Protein AF-A0A417XSU1-F1 (afdb_monomer_lite)

Organism: NCBI:txid2049295

Structure (mmCIF, N/CA/C/O backbone):
data_AF-A0A417XSU1-F1
#
_entry.id   AF-A0A417XSU1-F1
#
loop_
_atom_site.group_PDB
_atom_site.id
_atom_site.type_symbol
_atom_site.label_atom_id
_atom_site.label_alt_id
_atom_site.label_comp_id
_atom_site.label_asym_id
_atom_site.label_entity_id
_atom_site.label_seq_id
_atom_site.pdbx_PDB_ins_code
_atom_site.Cartn_x
_atom_site.Cartn_y
_atom_site.Cartn_z
_atom_site.occupancy
_atom_site.B_iso_or_equiv
_atom_site.auth_seq_id
_atom_site.auth_comp_id
_atom_site.auth_asym_id
_atom_site.auth_atom_id
_atom_site.pdbx_PDB_model_num
ATOM 1 N N . MET A 1 1 ? 29.622 3.291 -17.159 1.00 41.75 1 MET A N 1
ATOM 2 C CA . MET A 1 1 ? 30.950 3.307 -16.483 1.00 41.75 1 MET A CA 1
ATOM 3 C C . MET A 1 1 ? 31.468 1.914 -16.750 1.00 41.75 1 MET A C 1
ATOM 5 O O . MET A 1 1 ? 30.734 1.016 -16.380 1.00 41.75 1 MET A O 1
ATOM 9 N N . ARG A 1 2 ? 32.609 1.721 -17.438 1.00 48.28 2 ARG A N 1
ATOM 10 C CA . ARG A 1 2 ? 33.044 0.382 -17.896 1.00 48.28 2 ARG A CA 1
ATOM 11 C C . ARG A 1 2 ? 32.833 -0.653 -16.792 1.00 48.28 2 ARG A C 1
ATOM 13 O O . ARG A 1 2 ? 33.466 -0.512 -15.743 1.00 48.28 2 ARG A O 1
ATOM 20 N N . SER A 1 3 ? 31.975 -1.645 -17.038 1.00 55.84 3 SER A N 1
ATOM 21 C CA . SER A 1 3 ? 31.856 -2.795 -16.144 1.00 55.84 3 SER A CA 1
ATOM 22 C C . SER A 1 3 ? 33.264 -3.381 -15.985 1.00 55.84 3 SER A C 1
ATOM 24 O O . SER A 1 3 ? 33.892 -3.714 -17.000 1.00 55.84 3 SER A O 1
ATOM 26 N N . PRO A 1 4 ? 33.829 -3.412 -14.764 1.00 64.56 4 PRO A N 1
ATOM 27 C CA . PRO A 1 4 ? 35.227 -3.782 -14.548 1.00 64.56 4 PRO A CA 1
ATOM 28 C C . PRO A 1 4 ? 35.529 -5.227 -14.968 1.00 64.56 4 PRO A C 1
ATOM 30 O O . PRO A 1 4 ? 36.695 -5.559 -15.170 1.00 64.56 4 PRO A O 1
ATOM 33 N N . ASP A 1 5 ? 34.487 -6.040 -15.164 1.00 71.69 5 ASP A N 1
ATOM 34 C CA . ASP A 1 5 ? 34.578 -7.466 -15.458 1.00 71.69 5 ASP A CA 1
ATOM 35 C C . ASP A 1 5 ? 34.268 -7.814 -16.933 1.00 71.69 5 ASP A C 1
ATOM 37 O O . ASP A 1 5 ? 34.303 -8.987 -17.312 1.00 71.69 5 ASP A O 1
ATOM 41 N N . TYR A 1 6 ? 33.999 -6.827 -17.804 1.00 81.06 6 TYR A N 1
ATOM 42 C CA . TYR A 1 6 ? 33.757 -7.100 -19.228 1.00 81.06 6 TYR A CA 1
ATOM 43 C C . TYR A 1 6 ? 35.050 -7.447 -19.979 1.00 81.06 6 TYR A C 1
ATOM 45 O O . TYR A 1 6 ? 35.956 -6.621 -20.110 1.00 81.06 6 TYR A O 1
ATOM 53 N N . THR A 1 7 ? 35.103 -8.653 -20.550 1.00 86.50 7 THR A N 1
ATOM 54 C CA . THR A 1 7 ? 36.189 -9.095 -21.439 1.00 86.50 7 THR A CA 1
ATOM 55 C C . THR A 1 7 ? 35.717 -9.060 -22.888 1.00 86.50 7 THR A C 1
ATOM 57 O O . THR A 1 7 ? 34.723 -9.704 -23.215 1.00 86.50 7 THR A O 1
ATOM 60 N N . ARG A 1 8 ? 36.458 -8.363 -23.759 1.00 84.19 8 ARG A N 1
ATOM 61 C CA . ARG A 1 8 ? 36.139 -8.247 -25.193 1.00 84.19 8 ARG A CA 1
ATOM 62 C C . ARG A 1 8 ? 36.101 -9.612 -25.876 1.00 84.19 8 ARG A C 1
ATOM 64 O O . ARG A 1 8 ? 36.977 -10.444 -25.638 1.00 84.19 8 ARG A O 1
ATOM 71 N N . LEU A 1 9 ? 35.164 -9.813 -26.795 1.00 86.50 9 LEU A N 1
ATOM 72 C CA . LEU A 1 9 ? 34.981 -11.060 -27.540 1.00 86.50 9 LEU A CA 1
ATOM 73 C C . LEU A 1 9 ? 36.256 -11.487 -28.280 1.00 86.50 9 LEU A C 1
ATOM 75 O O . LEU A 1 9 ? 36.645 -12.653 -28.227 1.00 86.50 9 LEU A O 1
ATOM 79 N N . ALA A 1 10 ? 36.965 -10.541 -28.905 1.00 86.19 10 ALA A N 1
ATOM 80 C CA . ALA A 1 10 ? 38.213 -10.824 -29.618 1.00 86.19 10 ALA A CA 1
ATOM 81 C C . ALA A 1 10 ? 39.326 -11.369 -28.700 1.00 86.19 10 ALA A C 1
ATOM 83 O O . ALA A 1 10 ? 40.173 -12.145 -29.142 1.00 86.19 10 ALA A O 1
ATOM 84 N N . GLN A 1 11 ? 39.308 -11.012 -27.411 1.00 85.38 11 GLN A N 1
ATOM 85 C CA . GLN A 1 11 ? 40.269 -11.498 -26.413 1.00 85.38 11 GLN A CA 1
ATOM 86 C C . GLN A 1 11 ? 39.958 -12.922 -25.938 1.00 85.38 11 GLN A C 1
ATOM 88 O O . GLN A 1 11 ? 40.829 -13.576 -25.369 1.00 85.38 11 GLN A O 1
ATOM 93 N N . GLN A 1 12 ? 38.742 -13.415 -26.189 1.00 86.38 12 GLN A N 1
ATOM 94 C CA . GLN A 1 12 ? 38.333 -14.788 -25.881 1.00 86.38 12 GLN A CA 1
ATOM 95 C C . GLN A 1 12 ? 38.642 -15.769 -27.022 1.00 86.38 12 GLN A C 1
ATOM 97 O O . GLN A 1 12 ? 38.471 -16.980 -26.864 1.00 86.38 12 GLN A O 1
ATOM 102 N N . LEU A 1 13 ? 39.097 -15.272 -28.177 1.00 86.88 13 LEU A N 1
ATOM 103 C CA . LEU A 1 13 ? 39.465 -16.119 -29.305 1.00 86.88 13 LEU A CA 1
ATOM 104 C C . LEU A 1 13 ? 40.721 -16.951 -28.994 1.00 86.88 13 LEU A C 1
ATOM 106 O O . LEU A 1 13 ? 41.608 -16.487 -28.271 1.00 86.88 13 LEU A O 1
ATOM 110 N N . PRO A 1 14 ? 40.845 -18.162 -29.574 1.00 90.38 14 PRO A N 1
ATOM 111 C CA . PRO A 1 14 ? 42.052 -18.970 -29.444 1.00 90.38 14 PRO A CA 1
ATOM 112 C C . PRO A 1 14 ? 43.313 -18.188 -29.825 1.00 90.38 14 PRO A C 1
ATOM 114 O O . PRO A 1 14 ? 43.304 -17.421 -30.788 1.00 90.38 14 PRO A O 1
ATOM 117 N N . ALA A 1 15 ? 44.420 -18.453 -29.125 1.00 86.50 15 ALA A N 1
ATOM 118 C CA . ALA A 1 15 ? 45.690 -17.742 -29.308 1.00 86.50 15 ALA A CA 1
ATOM 119 C C . ALA A 1 15 ? 46.201 -17.730 -30.763 1.00 86.50 15 ALA A C 1
ATOM 121 O O . ALA A 1 15 ? 46.835 -16.762 -31.168 1.00 86.50 15 ALA A O 1
ATOM 122 N N . LEU A 1 16 ? 45.850 -18.745 -31.565 1.00 89.19 16 LEU A N 1
ATOM 123 C CA . LEU A 1 16 ? 46.168 -18.833 -32.997 1.00 89.19 16 LEU A CA 1
ATOM 124 C C . LEU A 1 16 ? 45.726 -17.589 -33.793 1.00 89.19 16 LEU A C 1
ATOM 126 O O . LEU A 1 16 ? 46.403 -17.184 -34.731 1.00 89.19 16 LEU A O 1
ATOM 130 N N . TYR A 1 17 ? 44.612 -16.953 -33.417 1.00 83.31 17 TYR A N 1
ATOM 131 C CA . TYR A 1 17 ? 44.123 -15.742 -34.087 1.00 83.31 17 TYR A CA 1
ATOM 132 C C . TYR A 1 17 ? 44.966 -14.502 -33.777 1.00 83.31 17 TYR A C 1
ATOM 134 O O . TYR A 1 17 ? 44.886 -13.528 -34.516 1.00 83.31 17 TYR A O 1
ATOM 142 N N . GLN A 1 18 ? 45.760 -14.533 -32.705 1.00 85.25 18 GLN A N 1
ATOM 143 C CA . GLN A 1 18 ? 46.584 -13.416 -32.237 1.00 85.25 18 GLN A CA 1
ATOM 144 C C . GLN A 1 18 ? 48.025 -13.482 -32.774 1.00 85.25 18 GLN A C 1
ATOM 146 O O . GLN A 1 18 ? 48.801 -12.557 -32.548 1.00 85.25 18 GLN A O 1
ATOM 151 N N . GLU A 1 19 ? 48.392 -14.557 -33.485 1.00 88.19 19 GLU A N 1
ATOM 152 C CA . GLU A 1 19 ? 49.744 -14.756 -34.030 1.00 88.19 19 GLU A CA 1
ATOM 153 C C . GLU A 1 19 ? 50.088 -13.762 -35.156 1.00 88.19 19 GLU A C 1
ATOM 155 O O . GLU A 1 19 ? 51.249 -13.377 -35.298 1.00 88.19 19 GLU A O 1
ATOM 160 N N . ASP A 1 20 ? 49.088 -13.296 -35.917 1.00 90.19 20 ASP A N 1
ATOM 161 C CA . ASP A 1 20 ? 49.223 -12.218 -36.906 1.00 90.19 20 ASP A CA 1
ATOM 162 C C . ASP A 1 20 ? 48.420 -10.985 -36.477 1.00 90.19 20 ASP A C 1
ATOM 164 O O . ASP A 1 20 ? 47.191 -10.947 -36.572 1.00 90.19 20 ASP A O 1
ATOM 168 N N . ALA A 1 21 ? 49.135 -9.935 -36.070 1.00 86.75 21 ALA A N 1
ATOM 169 C CA . ALA A 1 21 ? 48.549 -8.680 -35.613 1.00 86.75 21 ALA A CA 1
ATOM 170 C C . ALA A 1 21 ? 47.666 -7.983 -36.667 1.00 86.75 21 ALA A C 1
ATOM 172 O O . ALA A 1 21 ? 46.700 -7.312 -36.304 1.00 86.75 21 ALA A O 1
ATOM 173 N N . THR A 1 22 ? 47.968 -8.132 -37.962 1.00 88.50 22 THR A N 1
ATOM 174 C CA . THR A 1 22 ? 47.220 -7.447 -39.032 1.00 88.50 22 THR A CA 1
ATOM 175 C C . THR A 1 22 ? 45.887 -8.139 -39.286 1.00 88.50 22 THR A C 1
ATOM 177 O O . THR A 1 22 ? 44.848 -7.481 -39.351 1.00 88.50 22 THR A O 1
ATOM 180 N N . SER A 1 23 ?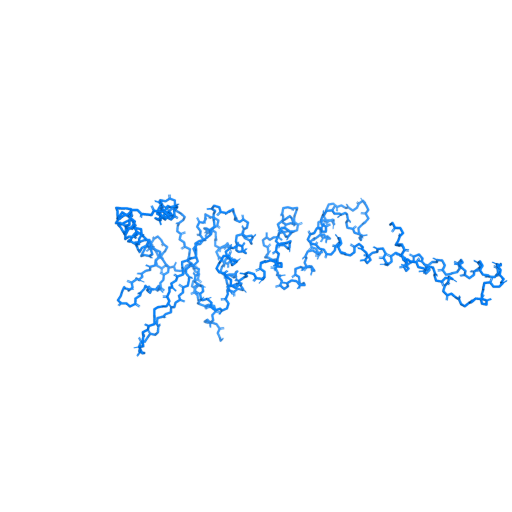 45.908 -9.470 -39.383 1.00 85.69 23 SER A N 1
ATOM 181 C CA . SER A 1 23 ? 44.696 -10.285 -39.496 1.00 85.69 23 SER A CA 1
ATOM 182 C C . SER A 1 23 ? 43.839 -10.180 -38.230 1.00 85.69 23 SER A C 1
ATOM 184 O O . SER A 1 23 ? 42.620 -10.026 -38.316 1.00 85.69 23 SER A O 1
ATOM 186 N N . PHE A 1 24 ? 44.461 -10.181 -37.047 1.00 89.31 24 PHE A N 1
ATOM 187 C CA . PHE A 1 24 ? 43.750 -10.039 -35.777 1.00 89.31 24 PHE A CA 1
ATOM 188 C C . PHE A 1 24 ? 43.010 -8.703 -35.662 1.00 89.31 24 PHE A C 1
ATOM 190 O O . PHE A 1 24 ? 41.857 -8.684 -35.242 1.00 89.31 24 PHE A O 1
ATOM 197 N N . ALA A 1 25 ? 43.617 -7.594 -36.098 1.00 87.19 25 ALA A N 1
ATOM 198 C CA . ALA A 1 25 ? 42.972 -6.280 -36.070 1.00 87.19 25 ALA A CA 1
ATOM 199 C C . ALA A 1 25 ? 41.687 -6.224 -36.917 1.00 87.19 25 ALA A C 1
ATOM 201 O O . ALA A 1 25 ? 40.740 -5.525 -36.561 1.00 87.19 25 ALA A O 1
ATOM 202 N N . GLN A 1 26 ? 41.625 -6.978 -38.020 1.00 88.31 26 GLN A N 1
ATOM 203 C CA . GLN A 1 26 ? 40.416 -7.075 -38.845 1.00 88.31 26 GLN A CA 1
ATOM 204 C C . GLN A 1 26 ? 39.314 -7.877 -38.144 1.00 88.31 26 GLN A C 1
ATOM 206 O O . GLN A 1 26 ? 38.144 -7.505 -38.219 1.00 88.31 26 GLN A O 1
ATOM 211 N N . VAL A 1 27 ? 39.687 -8.945 -37.436 1.00 86.00 27 VAL A N 1
ATOM 212 C CA . VAL A 1 27 ? 38.755 -9.753 -36.637 1.00 86.00 27 VAL A CA 1
ATOM 213 C C . VAL A 1 27 ? 38.242 -8.967 -35.424 1.00 86.00 27 VAL A C 1
ATOM 215 O O . VAL A 1 27 ? 37.039 -8.970 -35.181 1.00 86.00 27 VAL A O 1
ATOM 218 N N . ASP A 1 28 ? 39.108 -8.237 -34.713 1.00 87.31 28 ASP A N 1
ATOM 219 C CA . ASP A 1 28 ? 38.720 -7.344 -33.606 1.00 87.31 28 ASP A CA 1
ATOM 220 C C . ASP A 1 28 ? 37.754 -6.251 -34.087 1.00 87.31 28 ASP A C 1
ATOM 222 O O . ASP A 1 28 ? 36.708 -6.029 -33.482 1.00 87.31 28 ASP A O 1
ATOM 226 N N . ALA A 1 29 ? 38.035 -5.627 -35.236 1.00 87.06 29 ALA A N 1
ATOM 227 C CA . ALA A 1 29 ? 37.143 -4.630 -35.824 1.00 87.06 29 ALA A CA 1
ATOM 228 C C . ALA A 1 29 ? 35.784 -5.219 -36.245 1.00 87.06 29 ALA A C 1
ATOM 230 O O . ALA A 1 29 ? 34.752 -4.586 -36.028 1.00 87.06 29 ALA A O 1
ATOM 231 N N . PHE A 1 30 ? 35.764 -6.427 -36.819 1.00 88.56 30 PHE A N 1
ATOM 232 C CA . PHE A 1 30 ? 34.525 -7.117 -37.192 1.00 88.56 30 PHE A CA 1
ATOM 233 C C . PHE A 1 30 ? 33.664 -7.464 -35.969 1.00 88.56 30 PHE A C 1
ATOM 235 O O . PHE A 1 30 ? 32.446 -7.297 -36.004 1.00 88.56 30 PHE A O 1
ATOM 242 N N . LEU A 1 31 ? 34.295 -7.909 -34.878 1.00 89.62 31 LEU A N 1
ATOM 243 C CA . LEU A 1 31 ? 33.613 -8.218 -33.620 1.00 89.62 31 LEU A CA 1
ATOM 244 C C . LEU A 1 31 ? 33.252 -6.969 -32.807 1.00 89.62 31 LEU A C 1
ATOM 246 O O . LEU A 1 31 ? 32.425 -7.067 -31.906 1.00 89.62 31 LEU A O 1
ATOM 250 N N . GLY A 1 32 ? 33.809 -5.802 -33.142 1.00 87.00 32 GLY A N 1
ATOM 251 C CA . GLY A 1 32 ? 33.633 -4.557 -32.393 1.00 87.00 32 GLY A CA 1
ATOM 252 C C . GLY A 1 32 ? 32.174 -4.161 -32.157 1.00 87.00 32 GLY A C 1
ATOM 253 O O . GLY A 1 32 ? 31.831 -3.768 -31.049 1.00 87.00 32 GLY A O 1
ATOM 254 N N . LEU A 1 33 ? 31.295 -4.330 -33.153 1.00 84.06 33 LEU A N 1
ATOM 255 C CA . LEU A 1 33 ? 29.866 -4.017 -33.005 1.00 84.06 33 LEU A CA 1
ATOM 256 C C . LEU A 1 33 ? 29.157 -4.976 -32.032 1.00 84.06 33 LEU A C 1
ATOM 258 O O . LEU A 1 33 ? 28.315 -4.554 -31.244 1.00 84.06 33 LEU A O 1
ATOM 262 N N . ALA A 1 34 ? 29.487 -6.269 -32.091 1.00 83.12 34 ALA A N 1
ATOM 263 C CA . ALA A 1 34 ? 28.947 -7.254 -31.156 1.00 83.12 34 ALA A CA 1
ATOM 264 C C . ALA A 1 34 ? 29.442 -6.968 -29.732 1.00 83.12 34 ALA A C 1
ATOM 266 O O . ALA A 1 34 ? 28.657 -6.996 -28.793 1.00 83.12 34 ALA A O 1
ATOM 267 N N . ASP A 1 35 ? 30.712 -6.580 -29.605 1.00 87.56 35 ASP A N 1
ATOM 268 C CA . ASP A 1 35 ? 31.326 -6.149 -28.352 1.00 87.56 35 ASP A CA 1
ATOM 269 C C . ASP A 1 35 ? 30.611 -4.935 -27.737 1.00 87.56 35 ASP A C 1
ATOM 271 O O . ASP A 1 35 ? 30.354 -4.900 -26.537 1.00 87.56 35 ASP A O 1
ATOM 275 N N . GLU A 1 36 ? 30.278 -3.929 -28.550 1.00 85.62 36 GLU A N 1
ATOM 276 C CA . GLU A 1 36 ? 29.540 -2.744 -28.098 1.00 85.62 36 GLU A CA 1
ATOM 277 C C . GLU A 1 36 ? 28.120 -3.093 -27.639 1.00 85.62 36 GLU A C 1
ATOM 279 O O . GLU A 1 36 ? 27.654 -2.568 -26.625 1.00 85.62 36 GLU A O 1
ATOM 284 N N . LEU A 1 37 ? 27.442 -4.000 -28.348 1.00 83.75 37 LEU A N 1
ATOM 285 C CA . LEU A 1 37 ? 26.107 -4.471 -27.980 1.00 83.75 37 LEU A CA 1
ATOM 286 C C . LEU A 1 37 ? 26.128 -5.278 -26.678 1.00 83.75 37 LEU A C 1
ATOM 288 O O . LEU A 1 37 ? 25.356 -4.975 -25.769 1.00 83.75 37 LEU A O 1
ATOM 292 N N . ASP A 1 38 ? 27.016 -6.265 -26.562 1.00 83.12 38 ASP A N 1
ATOM 293 C CA . ASP A 1 38 ? 27.142 -7.114 -25.372 1.00 83.12 38 ASP A CA 1
ATOM 294 C C . ASP A 1 38 ? 27.533 -6.291 -24.139 1.00 83.12 38 ASP A C 1
ATOM 296 O O . ASP A 1 38 ? 26.986 -6.482 -23.048 1.00 83.12 38 ASP A O 1
ATOM 300 N N . HIS A 1 39 ? 28.409 -5.301 -24.319 1.00 81.38 39 HIS A N 1
ATOM 301 C CA . HIS A 1 39 ? 28.749 -4.355 -23.263 1.00 81.38 39 HIS A CA 1
ATOM 302 C C . HIS A 1 39 ? 27.545 -3.512 -22.834 1.00 81.38 39 HIS A C 1
ATOM 304 O O . HIS A 1 39 ? 27.286 -3.371 -21.638 1.00 81.38 39 HIS A O 1
ATOM 310 N N . ALA A 1 40 ? 26.786 -2.974 -23.793 1.00 79.75 40 ALA A N 1
ATOM 311 C CA . ALA A 1 40 ? 25.590 -2.196 -23.496 1.00 79.75 40 ALA A CA 1
ATOM 312 C C . ALA A 1 40 ? 24.545 -3.035 -22.743 1.00 79.75 40 ALA A C 1
ATOM 314 O O . ALA A 1 40 ? 23.928 -2.535 -21.804 1.00 79.75 40 ALA A O 1
ATOM 315 N N . TYR A 1 41 ? 24.373 -4.316 -23.087 1.00 76.25 41 TYR A N 1
ATOM 316 C CA . TYR A 1 41 ? 23.496 -5.221 -22.338 1.00 76.25 41 TYR A CA 1
ATOM 317 C C . TYR A 1 41 ? 23.934 -5.385 -20.880 1.00 76.25 41 TYR A C 1
ATOM 319 O O . TYR A 1 41 ? 23.090 -5.344 -19.985 1.00 76.25 41 TYR A O 1
ATOM 327 N N . LEU A 1 42 ? 25.233 -5.538 -20.622 1.00 77.88 42 LEU A N 1
ATOM 328 C CA . LEU A 1 42 ? 25.754 -5.698 -19.264 1.00 77.88 42 LEU A CA 1
ATOM 329 C C . LEU A 1 42 ? 25.628 -4.420 -18.432 1.00 77.88 42 LEU A C 1
ATOM 331 O O . LEU A 1 42 ? 25.161 -4.497 -17.298 1.00 77.88 42 LEU A O 1
ATOM 335 N N . GLU A 1 43 ? 25.932 -3.248 -18.999 1.00 76.44 43 GLU A N 1
ATOM 336 C CA . GLU A 1 43 ? 25.694 -1.970 -18.311 1.00 76.44 43 GLU A CA 1
ATOM 337 C C . GLU A 1 43 ? 24.202 -1.803 -17.960 1.00 76.44 43 GLU A C 1
ATOM 339 O O . GLU A 1 43 ? 23.858 -1.383 -16.855 1.00 76.44 43 GLU A O 1
ATOM 344 N N . ARG A 1 44 ? 23.290 -2.211 -18.855 1.00 72.50 44 ARG A N 1
ATOM 345 C CA . ARG A 1 44 ? 21.844 -2.185 -18.577 1.00 72.50 44 ARG A CA 1
ATOM 346 C C . ARG A 1 44 ? 21.421 -3.167 -17.487 1.00 72.50 44 ARG A C 1
ATOM 348 O O . ARG A 1 44 ? 20.520 -2.844 -16.718 1.00 72.50 44 ARG A O 1
ATOM 355 N N . LEU A 1 45 ? 22.044 -4.342 -17.405 1.00 71.94 45 LEU A N 1
ATOM 356 C CA . LEU A 1 45 ? 21.781 -5.311 -16.337 1.00 71.94 45 LEU A CA 1
ATOM 357 C C . LEU A 1 45 ? 22.280 -4.814 -14.976 1.00 71.94 45 LEU A C 1
ATOM 359 O O . LEU A 1 45 ? 21.593 -5.002 -13.973 1.00 71.94 45 LEU A O 1
ATOM 363 N N . GLU A 1 46 ? 23.430 -4.143 -14.932 1.00 73.06 46 GLU A N 1
ATOM 364 C CA . GLU A 1 46 ? 23.934 -3.499 -13.714 1.00 73.06 46 GLU A CA 1
ATOM 365 C C . GLU A 1 46 ? 23.000 -2.369 -13.251 1.00 73.06 46 GLU A C 1
ATOM 367 O O . GLU A 1 46 ? 22.685 -2.253 -12.062 1.00 73.06 46 GLU A O 1
ATOM 372 N N . ASP A 1 47 ? 22.473 -1.592 -14.198 1.00 71.81 47 ASP A N 1
ATOM 373 C CA . ASP A 1 47 ? 21.496 -0.535 -13.936 1.00 71.81 47 ASP A CA 1
ATOM 374 C C . ASP A 1 47 ? 20.075 -1.061 -13.663 1.00 71.81 47 ASP A C 1
ATOM 376 O O . ASP A 1 47 ? 19.206 -0.302 -13.216 1.00 71.81 47 ASP A O 1
ATOM 380 N N . LEU A 1 48 ? 19.808 -2.355 -13.873 1.00 68.94 48 LEU A N 1
ATOM 381 C CA . LEU A 1 48 ? 18.485 -2.950 -13.672 1.00 68.94 48 LEU A CA 1
ATOM 382 C C . LEU A 1 48 ? 18.025 -2.803 -12.218 1.00 68.94 48 LEU A C 1
ATOM 384 O O . LEU A 1 48 ? 16.874 -2.466 -11.964 1.00 68.94 48 LEU A O 1
ATOM 388 N N . ALA A 1 49 ? 18.929 -2.963 -11.248 1.00 65.56 49 ALA A N 1
ATOM 389 C CA . ALA A 1 49 ? 18.607 -2.776 -9.829 1.00 65.56 49 ALA A CA 1
ATOM 390 C C . ALA A 1 49 ? 18.181 -1.332 -9.492 1.00 65.56 49 ALA A C 1
ATOM 392 O O . ALA A 1 49 ? 17.514 -1.092 -8.485 1.00 65.56 49 ALA A O 1
ATOM 393 N N . LEU A 1 50 ? 18.577 -0.371 -10.329 1.00 68.50 50 LEU A N 1
ATOM 394 C CA . LEU A 1 50 ? 18.325 1.058 -10.153 1.00 68.50 50 LEU A CA 1
ATOM 395 C C . LEU A 1 50 ? 17.103 1.536 -10.949 1.00 68.50 50 LEU A C 1
ATOM 397 O O . LEU A 1 50 ? 16.506 2.548 -10.589 1.00 68.50 50 LEU A O 1
ATOM 401 N N . THR A 1 51 ? 16.731 0.813 -12.005 1.00 70.81 51 THR A N 1
ATOM 402 C CA . THR A 1 51 ? 15.623 1.142 -12.917 1.00 70.81 51 THR A CA 1
ATOM 403 C C . THR A 1 51 ? 14.376 0.286 -12.674 1.00 70.81 51 THR A C 1
ATOM 405 O O . THR A 1 51 ? 13.264 0.776 -12.838 1.00 70.81 51 THR A O 1
ATOM 408 N N . ALA A 1 52 ? 14.530 -0.947 -12.185 1.00 71.56 52 ALA A N 1
ATOM 409 C CA . ALA A 1 52 ? 13.449 -1.879 -11.858 1.00 71.56 52 ALA A CA 1
ATOM 410 C C . ALA A 1 52 ? 13.242 -1.997 -10.335 1.00 71.56 52 ALA A C 1
ATOM 412 O O . ALA A 1 52 ? 13.310 -3.076 -9.742 1.00 71.56 52 ALA A O 1
ATOM 413 N N . GLY A 1 53 ? 13.009 -0.860 -9.677 1.00 78.62 53 GLY A N 1
ATOM 414 C CA . GLY A 1 53 ? 12.775 -0.799 -8.235 1.00 78.62 53 GLY A CA 1
ATOM 415 C C . GLY A 1 53 ? 11.968 0.429 -7.807 1.00 78.62 53 GLY A C 1
ATOM 416 O O . GLY A 1 53 ? 11.669 1.298 -8.625 1.00 78.62 53 GLY A O 1
ATOM 417 N N . PRO A 1 54 ? 11.626 0.557 -6.510 1.00 80.25 54 PRO A N 1
ATOM 418 C CA . PRO A 1 54 ? 10.868 1.703 -5.999 1.00 80.25 54 PRO A CA 1
ATOM 419 C C . PRO A 1 54 ? 11.536 3.053 -6.301 1.00 80.25 54 PRO A C 1
ATOM 421 O O . PRO A 1 54 ? 10.859 4.065 -6.465 1.00 80.25 54 PRO A O 1
ATOM 424 N N . ASP A 1 55 ? 12.861 3.069 -6.419 1.00 82.56 55 ASP A N 1
ATOM 425 C CA . ASP A 1 55 ? 13.653 4.267 -6.683 1.00 82.56 55 ASP A CA 1
ATOM 426 C C . ASP A 1 55 ? 13.852 4.588 -8.174 1.00 82.56 55 ASP A C 1
ATOM 428 O O . ASP A 1 55 ? 14.583 5.526 -8.480 1.00 82.56 55 ASP A O 1
ATOM 432 N N . ALA A 1 56 ? 13.153 3.901 -9.087 1.00 79.12 56 ALA A N 1
ATOM 433 C CA . ALA A 1 56 ? 13.214 4.157 -10.532 1.00 79.12 56 ALA A CA 1
ATOM 434 C C . ALA A 1 56 ? 13.037 5.647 -10.891 1.00 79.12 56 ALA A C 1
ATOM 436 O O . ALA A 1 56 ? 13.806 6.199 -11.671 1.00 79.12 56 ALA A O 1
ATOM 437 N N . MET A 1 57 ? 12.094 6.337 -10.235 1.00 78.25 57 MET A N 1
ATOM 438 C CA . MET A 1 57 ? 11.813 7.765 -10.453 1.00 78.25 57 MET A CA 1
ATOM 439 C C . MET A 1 57 ? 12.956 8.712 -10.031 1.00 78.25 57 MET A C 1
ATOM 441 O O . MET A 1 57 ? 12.912 9.905 -10.323 1.00 78.25 57 MET A O 1
ATOM 445 N N . LEU A 1 58 ? 13.986 8.228 -9.327 1.00 81.44 58 LEU A N 1
ATOM 446 C CA . LEU A 1 58 ? 15.164 9.038 -8.990 1.00 81.44 58 LEU A CA 1
ATOM 447 C C . LEU A 1 58 ? 16.128 9.202 -10.175 1.00 81.44 58 LEU A C 1
ATOM 449 O O . LEU A 1 58 ? 17.139 9.896 -10.040 1.00 81.44 58 LEU A O 1
ATOM 453 N N . ARG A 1 59 ? 15.854 8.560 -11.317 1.00 81.00 59 ARG A N 1
ATOM 454 C CA . ARG A 1 59 ? 16.705 8.574 -12.509 1.00 81.00 59 ARG A CA 1
ATOM 455 C C . ARG A 1 59 ? 15.879 8.734 -13.772 1.00 81.00 59 ARG A C 1
ATOM 457 O O . ARG A 1 59 ? 14.728 8.330 -13.818 1.00 81.00 59 ARG A O 1
ATOM 464 N N . TRP A 1 60 ? 16.505 9.291 -14.805 1.00 84.69 60 TRP A N 1
ATOM 465 C CA . TRP A 1 60 ? 15.896 9.364 -16.128 1.00 84.69 60 TRP A CA 1
ATOM 466 C C . TRP A 1 60 ? 15.661 7.952 -16.695 1.00 84.69 60 TRP A C 1
ATOM 468 O O . TRP A 1 60 ? 16.584 7.133 -16.603 1.00 84.69 60 TRP A O 1
ATOM 478 N N . PRO A 1 61 ? 14.490 7.660 -17.293 1.00 85.50 61 PRO A N 1
ATOM 479 C CA . PRO A 1 61 ? 14.228 6.357 -17.884 1.00 85.50 61 PRO A CA 1
ATOM 480 C C . PRO A 1 61 ? 15.199 6.014 -19.008 1.00 85.50 61 PRO A C 1
ATOM 482 O O . PRO A 1 61 ? 15.472 6.817 -19.899 1.00 85.50 61 PRO A O 1
ATOM 485 N N . ALA A 1 62 ? 15.719 4.796 -18.953 1.00 79.75 62 ALA A N 1
ATOM 486 C CA . ALA A 1 62 ? 16.754 4.276 -19.835 1.00 79.75 62 ALA A CA 1
ATOM 487 C C . ALA A 1 62 ? 16.355 4.268 -21.319 1.00 79.75 62 ALA A C 1
ATOM 489 O O . ALA A 1 62 ? 17.211 4.411 -22.196 1.00 79.75 62 ALA A O 1
ATOM 490 N N . GLU A 1 63 ? 15.072 4.038 -21.559 1.00 80.94 63 GLU A N 1
ATOM 491 C CA . GLU A 1 63 ? 14.418 3.797 -22.837 1.00 80.94 63 GLU A CA 1
ATOM 492 C C . GLU A 1 63 ? 13.898 5.073 -23.506 1.00 80.94 63 GLU A C 1
ATOM 494 O O . GLU A 1 63 ? 13.533 5.044 -24.681 1.00 80.94 63 GLU A O 1
ATOM 499 N N . LEU A 1 64 ? 13.882 6.198 -22.784 1.00 87.12 64 LEU A N 1
ATOM 500 C CA . LEU A 1 64 ? 13.393 7.468 -23.303 1.00 87.12 64 LEU A CA 1
ATOM 501 C C . LEU A 1 64 ? 14.542 8.378 -23.751 1.00 87.12 64 LEU A C 1
ATOM 503 O O . LEU A 1 64 ? 15.538 8.518 -23.033 1.00 87.12 64 LEU A O 1
ATOM 507 N N . PRO A 1 65 ? 14.402 9.067 -24.898 1.00 89.38 65 PRO A N 1
ATOM 508 C CA . PRO A 1 65 ? 15.369 10.079 -25.299 1.00 89.38 65 PRO A CA 1
ATOM 509 C C . PRO A 1 65 ? 15.342 11.255 -24.309 1.00 89.38 65 PRO A C 1
ATOM 511 O O . PRO A 1 65 ? 14.337 11.496 -23.644 1.00 89.38 65 PRO A O 1
ATOM 514 N N . LEU A 1 66 ? 16.447 11.998 -24.193 1.00 88.50 66 LEU A N 1
ATOM 515 C CA . LEU A 1 66 ? 16.593 13.085 -23.207 1.00 88.50 66 LEU A CA 1
ATOM 516 C C . LEU A 1 66 ? 15.648 14.277 -23.441 1.00 88.50 66 LEU A C 1
ATOM 518 O O . LEU A 1 66 ? 15.489 15.120 -22.562 1.00 88.50 66 LEU A O 1
ATOM 522 N N . ASP A 1 67 ? 15.043 14.364 -24.622 1.00 91.50 67 ASP A N 1
ATOM 523 C CA . ASP A 1 67 ? 14.049 15.365 -25.004 1.00 91.50 67 ASP A CA 1
ATOM 524 C C . ASP A 1 67 ? 12.603 14.855 -24.872 1.00 91.50 67 ASP A C 1
ATOM 526 O O . ASP A 1 67 ? 11.664 15.551 -25.268 1.00 91.50 67 ASP A O 1
ATOM 530 N N . ALA A 1 68 ? 12.401 13.660 -24.301 1.00 92.38 68 ALA A N 1
ATOM 531 C CA . ALA A 1 68 ? 11.071 13.122 -24.063 1.00 92.38 68 ALA A CA 1
ATOM 532 C C . ALA A 1 68 ? 10.233 14.082 -23.204 1.00 92.38 68 ALA A C 1
ATOM 534 O O . ALA A 1 68 ? 10.674 14.613 -22.181 1.00 92.38 68 ALA A O 1
ATOM 535 N N . GLY A 1 69 ? 8.986 14.293 -23.626 1.00 93.75 69 GLY A N 1
ATOM 536 C CA . GLY A 1 69 ? 8.038 15.127 -22.898 1.00 93.75 69 GLY A CA 1
ATOM 537 C C . GLY A 1 69 ? 7.663 14.535 -21.537 1.00 93.75 69 GLY A C 1
ATOM 538 O O . GLY A 1 69 ? 7.745 13.326 -21.316 1.00 93.75 69 GLY A O 1
ATOM 539 N N . LYS A 1 70 ? 7.176 15.398 -20.637 1.00 92.75 70 LYS A N 1
ATOM 540 C CA . LYS A 1 70 ? 6.758 15.033 -19.272 1.00 92.75 70 LYS A CA 1
ATOM 541 C C . LYS A 1 70 ? 5.846 13.803 -19.228 1.00 92.75 70 LYS A C 1
ATOM 543 O O . LYS A 1 70 ? 6.064 12.919 -18.408 1.00 92.75 70 LYS A O 1
ATOM 548 N N . ASP A 1 71 ? 4.850 13.735 -20.106 1.00 93.38 71 ASP A N 1
ATOM 549 C CA . ASP A 1 71 ? 3.861 12.652 -20.090 1.00 93.38 71 ASP A CA 1
ATOM 550 C C . ASP A 1 71 ? 4.481 11.292 -20.436 1.00 93.38 71 ASP A C 1
ATOM 552 O O . ASP A 1 71 ? 4.138 10.289 -19.815 1.00 93.38 71 ASP A O 1
ATOM 556 N N . ALA A 1 72 ? 5.443 11.262 -21.365 1.00 93.56 72 ALA A N 1
ATOM 557 C CA . ALA A 1 72 ? 6.170 10.042 -21.712 1.00 93.56 72 ALA A CA 1
ATOM 558 C C . ALA A 1 72 ? 7.017 9.547 -20.531 1.00 93.56 72 ALA A C 1
ATOM 560 O O . ALA A 1 72 ? 7.014 8.359 -20.218 1.00 93.56 72 ALA A O 1
ATOM 561 N N . VAL A 1 73 ? 7.675 10.474 -19.827 1.00 92.31 73 VAL A N 1
ATOM 562 C CA . VAL A 1 73 ? 8.465 10.167 -18.626 1.00 92.31 73 VAL A CA 1
ATOM 563 C C . VAL A 1 73 ? 7.583 9.609 -17.505 1.00 92.31 73 VAL A C 1
ATOM 565 O O . VAL A 1 73 ? 7.918 8.594 -16.901 1.00 92.31 73 VAL A O 1
ATOM 568 N N . LEU A 1 74 ? 6.427 10.228 -17.241 1.00 93.06 74 LEU A N 1
ATOM 569 C CA . LEU A 1 74 ? 5.493 9.744 -16.219 1.00 93.06 74 LEU A CA 1
ATOM 570 C C . LEU A 1 74 ? 4.897 8.373 -16.570 1.00 93.06 74 LEU A C 1
ATOM 572 O O . LEU A 1 74 ? 4.716 7.549 -15.673 1.00 93.06 74 LEU A O 1
ATOM 576 N N . ALA A 1 75 ? 4.609 8.123 -17.850 1.00 92.81 75 ALA A N 1
ATOM 577 C CA . ALA A 1 75 ? 4.109 6.834 -18.320 1.00 92.81 75 ALA A CA 1
ATOM 578 C C . ALA A 1 75 ? 5.139 5.713 -18.116 1.00 92.81 75 ALA A C 1
ATOM 580 O O . ALA A 1 75 ? 4.790 4.669 -17.570 1.00 92.81 75 ALA A O 1
ATOM 581 N N . SER A 1 76 ? 6.406 5.964 -18.458 1.00 91.44 76 SER A N 1
ATOM 582 C CA . SER A 1 76 ? 7.509 5.024 -18.220 1.00 91.44 76 SER A CA 1
ATOM 583 C C . SER A 1 76 ? 7.652 4.670 -16.731 1.00 91.44 76 SER A C 1
ATOM 585 O O . SER A 1 76 ? 7.684 3.496 -16.362 1.00 91.44 76 SER A O 1
ATOM 587 N N . TYR A 1 77 ? 7.634 5.663 -15.834 1.00 91.50 77 TYR A N 1
ATOM 588 C CA . TYR A 1 77 ? 7.682 5.385 -14.394 1.00 91.50 77 TYR A CA 1
ATOM 589 C C . TYR A 1 77 ? 6.461 4.606 -13.892 1.00 91.50 77 TYR A C 1
ATOM 591 O O . TYR A 1 77 ? 6.589 3.778 -12.988 1.00 91.50 77 TYR A O 1
ATOM 599 N N . ALA A 1 78 ? 5.273 4.880 -14.439 1.00 92.12 78 ALA A N 1
ATOM 600 C CA . ALA A 1 78 ? 4.067 4.141 -14.087 1.00 92.12 78 ALA A CA 1
ATOM 601 C C . ALA A 1 78 ? 4.199 2.662 -14.468 1.00 92.12 78 ALA A C 1
ATOM 603 O O . ALA A 1 78 ? 3.936 1.811 -13.621 1.00 92.12 78 ALA A O 1
ATOM 604 N N . GLU A 1 79 ? 4.681 2.380 -15.682 1.00 90.94 79 GLU A N 1
ATOM 605 C CA . GLU A 1 79 ? 4.933 1.028 -16.188 1.00 90.94 79 GLU A CA 1
ATOM 606 C C . GLU A 1 79 ? 5.975 0.290 -15.338 1.00 90.94 79 GLU A C 1
ATOM 608 O O . GLU A 1 79 ? 5.728 -0.828 -14.885 1.00 90.94 79 GLU A O 1
ATOM 613 N N . ALA A 1 80 ? 7.098 0.941 -15.020 1.00 89.00 80 ALA A N 1
ATOM 614 C CA . ALA A 1 80 ? 8.119 0.365 -14.148 1.00 89.00 80 ALA A CA 1
ATOM 615 C C . ALA A 1 80 ? 7.545 -0.019 -12.771 1.00 89.00 80 ALA A C 1
ATOM 617 O O . ALA A 1 80 ? 7.828 -1.095 -12.242 1.00 89.00 80 ALA A O 1
ATOM 618 N N . TYR A 1 81 ? 6.700 0.834 -12.185 1.00 91.81 81 TYR A N 1
ATOM 619 C CA . TYR A 1 81 ? 6.038 0.518 -10.921 1.00 91.81 81 TYR A CA 1
ATOM 620 C C . TYR A 1 81 ? 4.977 -0.569 -11.041 1.00 91.81 81 TYR A C 1
ATOM 622 O O . TYR A 1 81 ? 4.840 -1.339 -10.091 1.00 91.81 81 TYR A O 1
ATOM 630 N N . ASP A 1 82 ? 4.256 -0.659 -12.157 1.00 91.56 82 ASP A N 1
ATOM 631 C CA . ASP A 1 82 ? 3.290 -1.733 -12.398 1.00 91.56 82 ASP A CA 1
ATOM 632 C C . ASP A 1 82 ? 3.999 -3.097 -12.460 1.00 91.56 82 ASP A C 1
ATOM 634 O O . ASP A 1 82 ? 3.568 -4.032 -11.786 1.00 91.56 82 ASP A O 1
ATOM 638 N N . VAL A 1 83 ? 5.155 -3.184 -13.131 1.00 88.62 83 VAL A N 1
ATOM 639 C CA . VAL A 1 83 ? 5.991 -4.402 -13.161 1.00 88.62 83 VAL A CA 1
ATOM 640 C C . VAL A 1 83 ? 6.483 -4.782 -11.760 1.00 88.62 83 VAL A C 1
ATOM 642 O O . VAL A 1 83 ? 6.366 -5.932 -11.334 1.00 88.62 83 VAL A O 1
ATOM 645 N N . VAL A 1 84 ? 7.004 -3.816 -10.995 1.00 88.31 84 VAL A N 1
ATOM 646 C CA . VAL A 1 84 ? 7.465 -4.075 -9.619 1.00 88.31 84 VAL A CA 1
ATOM 647 C C . VAL A 1 84 ? 6.298 -4.499 -8.716 1.00 88.31 84 VAL A C 1
ATOM 649 O O . VAL A 1 84 ? 6.465 -5.357 -7.847 1.00 88.31 84 VAL A O 1
ATOM 652 N N . ALA A 1 85 ? 5.112 -3.916 -8.900 1.00 89.88 85 ALA A N 1
ATOM 653 C CA . ALA A 1 85 ? 3.916 -4.282 -8.152 1.00 89.88 85 ALA A CA 1
ATOM 654 C C . ALA A 1 85 ? 3.457 -5.711 -8.475 1.00 89.88 85 ALA A C 1
ATOM 656 O O . ALA A 1 85 ? 3.141 -6.460 -7.548 1.00 89.88 85 ALA A O 1
ATOM 657 N N . GLU A 1 86 ? 3.514 -6.115 -9.747 1.00 89.44 86 GLU A N 1
ATOM 658 C CA . GLU A 1 86 ? 3.218 -7.478 -10.193 1.00 89.44 86 GLU A CA 1
ATOM 659 C C . GLU A 1 86 ? 4.132 -8.503 -9.509 1.00 89.44 86 GLU A C 1
ATOM 661 O O . GLU A 1 86 ? 3.644 -9.472 -8.922 1.00 89.44 86 GLU A O 1
ATOM 666 N N . TRP A 1 87 ? 5.447 -8.253 -9.468 1.00 85.88 87 TRP A N 1
ATOM 667 C CA . TRP A 1 87 ? 6.398 -9.116 -8.750 1.00 85.88 87 TRP A CA 1
ATOM 668 C C . TRP A 1 87 ? 6.084 -9.244 -7.256 1.00 85.88 87 TRP A C 1
ATOM 670 O O . TRP A 1 87 ? 6.371 -10.268 -6.633 1.00 85.88 87 TRP A O 1
ATOM 680 N N . LEU A 1 88 ? 5.492 -8.204 -6.671 1.00 84.12 88 LEU A N 1
ATOM 681 C CA . LEU A 1 88 ? 5.099 -8.152 -5.265 1.00 84.12 88 LEU A CA 1
ATOM 682 C C . LEU A 1 88 ? 3.658 -8.626 -5.027 1.00 84.12 88 LEU A C 1
ATOM 684 O O . LEU A 1 88 ? 3.179 -8.520 -3.896 1.00 84.12 88 LEU A O 1
ATOM 688 N N . GLY A 1 89 ? 2.966 -9.135 -6.054 1.00 83.44 89 GLY A N 1
ATOM 689 C CA . GLY A 1 89 ? 1.581 -9.597 -5.960 1.00 83.44 89 GLY A CA 1
ATOM 690 C C . GLY A 1 89 ? 0.606 -8.492 -5.545 1.00 83.44 89 GLY A C 1
ATOM 691 O O . GLY A 1 89 ? -0.337 -8.752 -4.796 1.00 83.44 89 GLY A O 1
ATOM 692 N N . PHE A 1 90 ? 0.863 -7.251 -5.962 1.00 87.06 90 PHE A N 1
ATOM 693 C CA . PHE A 1 90 ? 0.073 -6.075 -5.619 1.00 87.06 90 PHE A CA 1
ATOM 694 C C . PHE A 1 90 ? -0.469 -5.400 -6.878 1.00 87.06 90 PHE A C 1
ATOM 696 O O . PHE A 1 90 ? 0.248 -5.227 -7.856 1.00 87.06 90 PHE A O 1
ATOM 703 N N . ALA A 1 91 ? -1.725 -4.960 -6.826 1.00 87.62 91 ALA A N 1
ATOM 704 C CA . ALA A 1 91 ? -2.330 -4.135 -7.863 1.00 87.62 91 ALA A CA 1
ATOM 705 C C . ALA A 1 91 ? -2.644 -2.750 -7.294 1.00 87.62 91 ALA A C 1
ATOM 707 O O . ALA A 1 91 ? -3.272 -2.627 -6.234 1.00 87.62 91 ALA A O 1
ATOM 708 N N . PHE A 1 92 ? -2.218 -1.698 -7.996 1.00 88.88 92 PHE A N 1
ATOM 709 C CA . PHE A 1 92 ? -2.569 -0.337 -7.608 1.00 88.88 92 PHE A CA 1
ATOM 710 C C . PHE A 1 92 ? -4.070 -0.096 -7.801 1.00 88.88 92 PHE A C 1
ATOM 712 O O . PHE A 1 92 ? -4.621 -0.467 -8.840 1.00 88.88 92 PHE A O 1
ATOM 719 N N . PRO A 1 93 ? -4.751 0.560 -6.846 1.00 83.69 93 PRO A N 1
ATOM 720 C CA . PRO A 1 93 ? -6.130 0.963 -7.064 1.00 83.69 93 PRO A CA 1
ATOM 721 C C . PRO A 1 93 ? -6.233 2.003 -8.186 1.00 83.69 93 PRO A C 1
ATOM 723 O O . PRO A 1 93 ? -5.322 2.822 -8.357 1.00 83.69 93 PRO A O 1
ATOM 726 N N . PRO A 1 94 ? -7.395 2.089 -8.860 1.00 80.12 94 PRO A N 1
ATOM 727 C CA . PRO A 1 94 ? -7.644 3.079 -9.911 1.00 80.12 94 PRO A CA 1
ATOM 728 C C . PRO A 1 94 ? -7.422 4.535 -9.472 1.00 80.12 94 PRO A C 1
ATOM 730 O O . PRO A 1 94 ? -7.166 5.406 -10.298 1.00 80.12 94 PRO A O 1
ATOM 733 N N . GLY A 1 95 ? -7.521 4.822 -8.168 1.00 79.62 95 GLY A N 1
ATOM 734 C CA . GLY A 1 95 ? -7.288 6.156 -7.617 1.00 79.62 95 GLY A CA 1
ATOM 735 C C . GLY A 1 95 ? -5.823 6.610 -7.623 1.00 79.62 95 GLY A C 1
ATOM 736 O O . GLY A 1 95 ? -5.568 7.795 -7.421 1.00 79.62 95 GLY A O 1
ATOM 737 N N . TRP A 1 96 ? -4.854 5.711 -7.826 1.00 87.88 96 TRP A N 1
ATOM 738 C CA . TRP A 1 96 ? -3.427 6.051 -7.823 1.00 87.88 96 TRP A CA 1
ATOM 739 C C . TRP A 1 96 ? -2.958 6.305 -9.250 1.00 87.88 96 TRP A C 1
ATOM 741 O O . TRP A 1 96 ? -2.401 5.433 -9.917 1.00 87.88 96 TRP A O 1
ATOM 751 N N . THR A 1 97 ? -3.230 7.517 -9.715 1.00 88.12 97 THR A N 1
ATOM 752 C CA . THR A 1 97 ? -2.987 7.959 -11.091 1.00 88.12 97 THR A CA 1
ATOM 753 C C . THR A 1 97 ? -1.497 8.004 -11.450 1.00 88.12 97 THR A C 1
ATOM 755 O O . THR A 1 97 ? -0.637 8.121 -10.578 1.00 88.12 97 THR A O 1
ATOM 758 N N . ALA A 1 98 ? -1.182 7.982 -12.748 1.00 88.81 98 ALA A N 1
ATOM 759 C CA . ALA A 1 98 ? 0.173 8.172 -13.289 1.00 88.81 98 ALA A CA 1
ATOM 760 C C . ALA A 1 98 ? 0.626 9.652 -13.272 1.00 88.81 98 ALA A C 1
ATOM 762 O O . ALA A 1 98 ? 1.295 10.137 -14.176 1.00 88.81 98 ALA A O 1
ATOM 763 N N . THR A 1 99 ? 0.210 10.401 -12.251 1.00 92.25 99 THR A N 1
ATOM 764 C CA . THR A 1 99 ? 0.643 11.785 -12.013 1.00 92.25 99 THR A CA 1
ATOM 765 C C . THR A 1 99 ? 1.828 11.798 -11.052 1.00 92.25 99 THR A C 1
ATOM 767 O O . THR A 1 99 ? 2.022 10.832 -10.319 1.00 92.25 99 THR A O 1
ATOM 770 N N . GLU A 1 100 ? 2.594 12.890 -10.982 1.00 89.56 100 GLU A N 1
ATOM 771 C CA . GLU A 1 100 ? 3.721 12.993 -10.034 1.00 89.56 100 GLU A CA 1
ATOM 772 C C . GLU A 1 100 ? 3.336 12.636 -8.580 1.00 89.56 100 GLU A C 1
ATOM 774 O O . GLU A 1 100 ? 4.030 11.810 -7.982 1.00 89.56 100 GLU A O 1
ATOM 779 N N . PRO A 1 101 ? 2.221 13.141 -7.999 1.00 89.62 101 PRO A N 1
ATOM 780 C CA . PRO A 1 101 ? 1.811 12.741 -6.650 1.00 89.62 101 PRO A CA 1
ATOM 781 C C . PRO A 1 101 ? 1.439 11.258 -6.552 1.00 89.62 101 PRO A C 1
ATOM 783 O O . PRO A 1 101 ? 1.767 10.591 -5.570 1.00 89.62 101 PRO A O 1
ATOM 786 N N . GLY A 1 102 ? 0.766 10.722 -7.575 1.00 90.00 102 GLY A N 1
ATOM 787 C CA . GLY A 1 102 ? 0.382 9.314 -7.614 1.00 90.00 102 GLY A CA 1
ATOM 788 C C . GLY A 1 102 ? 1.595 8.387 -7.699 1.00 90.00 102 GLY A C 1
ATOM 789 O O . GLY A 1 102 ? 1.679 7.424 -6.940 1.00 90.00 102 GLY A O 1
ATOM 790 N N . LEU A 1 103 ? 2.585 8.720 -8.529 1.00 91.31 103 LEU A N 1
ATOM 791 C CA . LEU A 1 103 ? 3.852 7.992 -8.629 1.00 91.31 103 LEU A CA 1
ATOM 792 C C . LEU A 1 103 ? 4.669 8.078 -7.335 1.00 91.31 103 LEU A C 1
ATOM 794 O O . LEU A 1 103 ? 5.194 7.063 -6.879 1.00 91.31 103 LEU A O 1
ATOM 798 N N . ALA A 1 104 ? 4.716 9.243 -6.681 1.00 89.56 104 ALA A N 1
ATOM 799 C CA . ALA A 1 104 ? 5.362 9.385 -5.376 1.00 89.56 104 ALA A CA 1
ATOM 800 C C . ALA A 1 104 ? 4.717 8.476 -4.311 1.00 89.56 104 ALA A C 1
ATOM 802 O O . ALA A 1 104 ? 5.413 7.859 -3.492 1.00 89.56 104 ALA A O 1
ATOM 803 N N . LYS A 1 105 ? 3.387 8.330 -4.351 1.00 88.81 105 LYS A N 1
ATOM 804 C CA . LYS A 1 105 ? 2.654 7.389 -3.499 1.00 88.81 105 LYS A CA 1
ATOM 805 C C . LYS A 1 105 ? 2.982 5.931 -3.834 1.00 88.81 105 LYS A C 1
ATOM 807 O O . LYS A 1 105 ? 3.310 5.169 -2.920 1.00 88.81 105 LYS A O 1
ATOM 812 N N . ARG A 1 106 ? 2.968 5.554 -5.122 1.00 91.75 106 ARG A N 1
ATOM 813 C CA . ARG A 1 106 ? 3.371 4.213 -5.597 1.00 91.75 106 ARG A CA 1
ATOM 814 C C . ARG A 1 106 ? 4.768 3.857 -5.093 1.00 91.75 106 ARG A C 1
ATOM 816 O O . ARG A 1 106 ? 4.920 2.841 -4.420 1.00 91.75 106 ARG A O 1
ATOM 823 N N . ARG A 1 107 ? 5.750 4.743 -5.294 1.00 90.62 107 ARG A N 1
ATOM 824 C CA . ARG A 1 107 ? 7.124 4.609 -4.785 1.00 90.62 107 ARG A CA 1
ATOM 825 C C . ARG A 1 107 ? 7.167 4.308 -3.291 1.00 90.62 107 ARG A C 1
ATOM 827 O O . ARG A 1 107 ? 7.800 3.347 -2.861 1.00 90.62 107 ARG A O 1
ATOM 834 N N . THR A 1 108 ? 6.491 5.136 -2.497 1.00 89.00 108 THR A N 1
ATOM 835 C CA . THR A 1 108 ? 6.523 5.052 -1.029 1.00 89.00 108 THR A CA 1
ATOM 836 C C . THR A 1 108 ? 5.959 3.723 -0.529 1.00 89.00 108 THR A C 1
ATOM 838 O O . THR A 1 108 ? 6.463 3.142 0.435 1.00 89.00 108 THR A O 1
ATOM 841 N N . VAL A 1 109 ? 4.918 3.223 -1.194 1.00 89.00 109 VAL A N 1
ATOM 842 C CA . VAL A 1 109 ? 4.277 1.950 -0.862 1.00 89.00 109 VAL A CA 1
ATOM 843 C C . VAL A 1 109 ? 5.128 0.770 -1.319 1.00 89.00 109 VAL A C 1
ATOM 845 O O . VAL A 1 109 ? 5.375 -0.124 -0.512 1.00 89.00 109 VAL A O 1
ATOM 848 N N . LEU A 1 110 ? 5.639 0.788 -2.554 1.00 89.38 110 LEU A N 1
ATOM 849 C CA . LEU A 1 110 ? 6.519 -0.260 -3.076 1.00 89.38 110 LEU A CA 1
ATOM 850 C C . LEU A 1 110 ? 7.788 -0.414 -2.225 1.00 89.38 110 LEU A C 1
ATOM 852 O O . LEU A 1 110 ? 8.159 -1.533 -1.875 1.00 89.38 110 LEU A O 1
ATOM 856 N N . ALA A 1 111 ? 8.391 0.694 -1.785 1.00 87.94 111 ALA A N 1
ATOM 857 C CA . ALA A 1 111 ? 9.550 0.676 -0.889 1.00 87.94 111 ALA A CA 1
ATOM 858 C C . ALA A 1 111 ? 9.2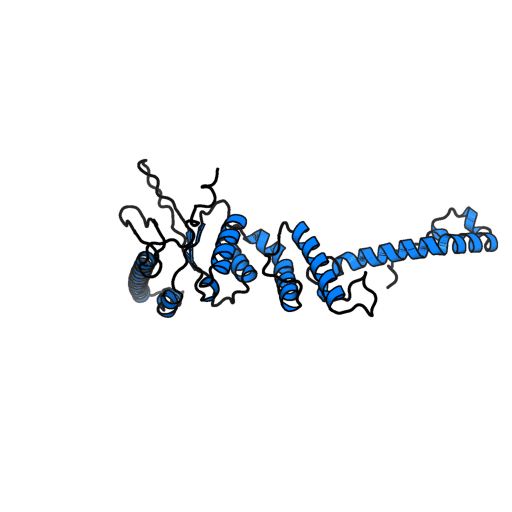55 0.017 0.473 1.00 87.94 111 ALA A C 1
ATOM 860 O O . ALA A 1 111 ? 10.135 -0.583 1.089 1.00 87.94 111 ALA A O 1
ATOM 861 N N . ALA A 1 112 ? 8.012 0.105 0.957 1.00 86.88 112 ALA A N 1
ATOM 862 C CA . ALA A 1 112 ? 7.582 -0.515 2.209 1.00 86.88 112 ALA A CA 1
ATOM 863 C C . ALA A 1 112 ? 7.024 -1.939 2.026 1.00 86.88 112 ALA A C 1
ATOM 865 O O . ALA A 1 112 ? 6.817 -2.643 3.019 1.00 86.88 112 ALA A O 1
ATOM 866 N N . MET A 1 113 ? 6.777 -2.374 0.789 1.00 86.00 113 MET A N 1
ATOM 867 C CA . MET A 1 113 ? 5.922 -3.516 0.472 1.00 86.00 113 MET A CA 1
ATOM 868 C C . MET A 1 113 ? 6.434 -4.829 1.071 1.00 86.00 113 MET A C 1
ATOM 870 O O . MET A 1 113 ? 5.681 -5.543 1.727 1.00 86.00 113 MET A O 1
ATOM 874 N N . THR A 1 114 ? 7.732 -5.118 0.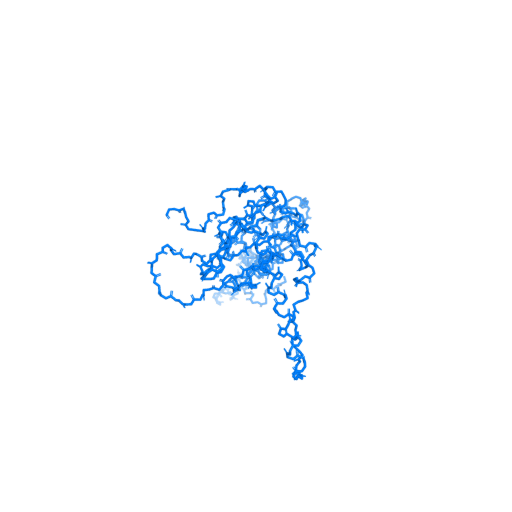968 1.00 81.12 114 THR A N 1
ATOM 875 C CA . THR A 1 114 ? 8.339 -6.328 1.562 1.00 81.12 114 THR A CA 1
ATOM 876 C C . THR A 1 114 ? 8.128 -6.401 3.080 1.00 81.12 114 THR A C 1
ATOM 878 O O . THR A 1 114 ? 7.794 -7.452 3.637 1.00 81.12 114 THR A O 1
ATOM 881 N N . ARG A 1 115 ? 8.255 -5.262 3.773 1.00 83.44 115 ARG A N 1
ATOM 882 C CA . ARG A 1 115 ? 7.989 -5.152 5.213 1.00 83.44 115 ARG A CA 1
ATOM 883 C C . ARG A 1 115 ? 6.499 -5.288 5.529 1.00 83.44 115 ARG A C 1
ATOM 885 O O . ARG A 1 115 ? 6.174 -5.885 6.559 1.00 83.44 115 ARG A O 1
ATOM 892 N N . LEU A 1 116 ? 5.622 -4.748 4.683 1.00 83.50 116 LEU A N 1
ATOM 893 C CA . LEU A 1 116 ? 4.169 -4.861 4.829 1.00 83.50 116 LEU A CA 1
ATOM 894 C C . LEU A 1 116 ? 3.716 -6.314 4.681 1.00 83.50 116 LEU A C 1
ATOM 896 O O . LEU A 1 116 ? 3.086 -6.835 5.599 1.00 83.50 116 LEU A O 1
ATOM 900 N N . TRP A 1 117 ? 4.143 -7.015 3.627 1.00 79.50 117 TRP A N 1
ATOM 901 C CA . TRP A 1 117 ? 3.837 -8.435 3.419 1.00 79.50 117 TRP A CA 1
ATOM 902 C C . TRP A 1 117 ? 4.264 -9.310 4.592 1.00 79.50 117 TRP A C 1
ATOM 904 O O . TRP A 1 117 ? 3.500 -10.165 5.038 1.00 79.50 117 TRP A O 1
ATOM 914 N N . ARG A 1 118 ? 5.446 -9.053 5.163 1.00 78.31 118 ARG A N 1
ATOM 915 C CA . ARG A 1 118 ? 5.923 -9.780 6.347 1.00 78.31 118 ARG A CA 1
ATOM 916 C C . ARG A 1 118 ? 5.033 -9.567 7.576 1.00 78.31 118 ARG A C 1
ATOM 918 O O . ARG A 1 118 ? 4.950 -10.444 8.430 1.00 78.31 118 ARG A O 1
ATOM 925 N N . ARG A 1 119 ? 4.416 -8.391 7.713 1.00 75.88 119 ARG A N 1
ATOM 926 C CA . ARG A 1 119 ? 3.661 -7.990 8.913 1.00 75.88 119 ARG A CA 1
ATOM 927 C C . ARG A 1 119 ? 2.148 -8.040 8.732 1.00 75.88 119 ARG A C 1
ATOM 929 O O . ARG A 1 119 ? 1.450 -7.860 9.729 1.00 75.88 119 ARG A O 1
ATOM 936 N N . ARG A 1 120 ? 1.641 -8.309 7.524 1.00 72.44 120 ARG A N 1
ATOM 937 C CA . ARG A 1 120 ? 0.204 -8.271 7.198 1.00 72.44 120 ARG A CA 1
ATOM 938 C C . ARG A 1 120 ? -0.649 -9.141 8.111 1.00 72.44 120 ARG A C 1
ATOM 940 O O . ARG A 1 120 ? -1.750 -8.752 8.449 1.00 72.44 120 ARG A O 1
ATOM 947 N N . GLY A 1 121 ? -0.107 -10.271 8.572 1.00 66.44 121 GLY A N 1
ATOM 948 C CA . GLY A 1 121 ? -0.795 -11.179 9.491 1.00 66.44 121 GLY A CA 1
ATOM 949 C C . GLY A 1 121 ? -0.951 -10.645 10.918 1.00 66.44 121 GLY A C 1
ATOM 950 O O . GLY A 1 121 ? -1.543 -11.318 11.745 1.00 66.44 121 GLY A O 1
ATOM 951 N N . THR A 1 122 ? -0.410 -9.468 11.235 1.00 73.19 122 THR A N 1
ATOM 952 C CA . THR A 1 122 ? -0.546 -8.845 12.557 1.00 73.19 122 THR A CA 1
ATOM 953 C C . THR A 1 122 ? -1.500 -7.653 12.485 1.00 73.19 122 THR A C 1
ATOM 955 O O . THR A 1 122 ? -1.409 -6.887 11.521 1.00 73.19 122 THR A O 1
ATOM 958 N N . PRO A 1 123 ? -2.318 -7.394 13.524 1.00 74.12 123 PRO A N 1
ATOM 959 C CA . PRO A 1 123 ? -3.165 -6.199 13.607 1.00 74.12 123 PRO A CA 1
ATOM 960 C C . PRO A 1 123 ? -2.423 -4.896 13.282 1.00 74.12 123 PRO A C 1
ATOM 962 O O . PRO A 1 123 ? -2.867 -4.079 12.481 1.00 74.12 123 PRO A O 1
ATOM 965 N N . ARG A 1 124 ? -1.222 -4.725 13.849 1.00 77.00 124 ARG A N 1
ATOM 966 C CA . ARG A 1 124 ? -0.391 -3.530 13.634 1.00 77.00 124 ARG A CA 1
ATOM 967 C C . ARG A 1 124 ? 0.102 -3.399 12.193 1.00 77.00 124 ARG A C 1
ATOM 969 O O . ARG A 1 124 ? 0.206 -2.280 11.700 1.00 77.00 124 ARG A O 1
ATOM 976 N N . GLY A 1 125 ? 0.454 -4.512 11.551 1.00 79.31 125 GLY A N 1
ATOM 977 C CA . GLY A 1 125 ? 0.913 -4.516 10.163 1.00 79.31 125 GLY A CA 1
ATOM 978 C C . GLY A 1 125 ? -0.223 -4.279 9.175 1.00 79.31 125 GLY A C 1
ATOM 979 O O . GLY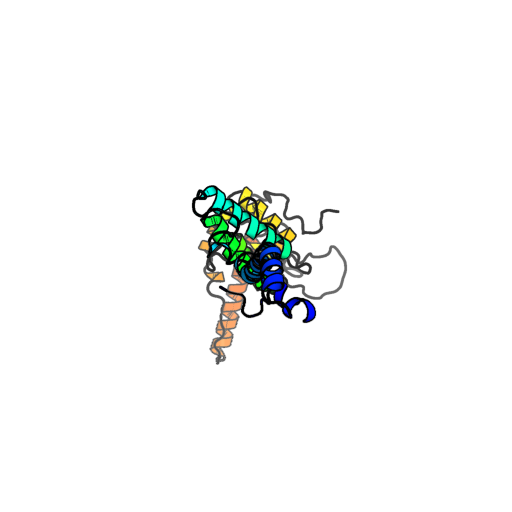 A 1 125 ? -0.047 -3.490 8.255 1.00 79.31 125 GLY A O 1
ATOM 980 N N . PHE A 1 126 ? -1.393 -4.877 9.412 1.00 82.81 126 PHE A N 1
ATOM 981 C CA . PHE A 1 126 ? -2.605 -4.609 8.636 1.00 82.81 126 PHE A CA 1
ATOM 982 C C . PHE A 1 126 ? -3.002 -3.126 8.702 1.00 82.81 126 PHE A C 1
ATOM 984 O O . PHE A 1 126 ? -3.207 -2.496 7.668 1.00 82.81 126 PHE A O 1
ATOM 991 N N . LEU A 1 127 ? -2.993 -2.526 9.900 1.00 84.12 127 LEU A N 1
ATOM 992 C CA . LEU A 1 127 ? -3.259 -1.093 10.071 1.00 84.12 127 LEU A CA 1
ATOM 993 C C . LEU A 1 127 ? -2.212 -0.197 9.394 1.00 84.12 127 LEU A C 1
ATOM 995 O O . LEU A 1 127 ? -2.564 0.834 8.834 1.00 84.12 127 LEU A O 1
ATOM 999 N N . ASP A 1 128 ? -0.922 -0.545 9.454 1.00 85.56 128 ASP A N 1
ATOM 1000 C CA . ASP A 1 128 ? 0.133 0.192 8.732 1.00 85.56 128 ASP A CA 1
ATOM 1001 C C . ASP A 1 128 ? -0.063 0.113 7.211 1.00 85.56 128 ASP A C 1
ATOM 1003 O O . ASP A 1 128 ? 0.107 1.112 6.514 1.00 85.56 128 ASP A O 1
ATOM 1007 N N . TRP A 1 129 ? -0.481 -1.048 6.700 1.00 87.31 129 TRP A N 1
ATOM 1008 C CA . TRP A 1 129 ? -0.796 -1.214 5.285 1.00 87.31 129 TRP A CA 1
ATOM 1009 C C . TRP A 1 129 ? -1.990 -0.351 4.882 1.00 87.31 129 TRP A C 1
ATOM 1011 O O . TRP A 1 129 ? -1.870 0.439 3.947 1.00 87.31 129 TRP A O 1
ATOM 1021 N N . PHE A 1 130 ? -3.099 -0.426 5.621 1.00 87.69 130 PHE A N 1
ATOM 1022 C CA . PHE A 1 130 ? -4.284 0.383 5.346 1.00 87.69 130 PHE A CA 1
ATOM 1023 C C . PHE A 1 130 ? -3.951 1.880 5.334 1.00 87.69 130 PHE A C 1
ATOM 1025 O O . PHE A 1 130 ? -4.269 2.577 4.373 1.00 87.69 130 PHE A O 1
ATOM 1032 N N . CYS A 1 131 ? -3.235 2.374 6.351 1.00 87.94 131 CYS A N 1
ATOM 1033 C CA . CYS A 1 131 ? -2.841 3.781 6.410 1.00 87.94 131 CYS A CA 1
ATOM 1034 C C . CYS A 1 131 ? -2.024 4.202 5.182 1.00 87.94 131 CYS A C 1
ATOM 1036 O O . CYS A 1 131 ? -2.319 5.227 4.580 1.00 87.94 131 CYS A O 1
ATOM 1038 N N . ARG A 1 132 ? -1.038 3.404 4.754 1.00 87.81 132 ARG A N 1
ATOM 1039 C CA . ARG A 1 132 ? -0.248 3.711 3.547 1.00 87.81 132 ARG A CA 1
ATOM 1040 C C . ARG A 1 132 ? -1.090 3.661 2.277 1.00 87.81 132 ARG A C 1
ATOM 1042 O O . ARG A 1 132 ? -0.903 4.483 1.385 1.00 87.81 132 ARG A O 1
ATOM 1049 N N . TYR A 1 133 ? -2.024 2.717 2.201 1.00 87.62 133 TYR A N 1
ATOM 1050 C CA . TYR A 1 133 ? -2.890 2.560 1.042 1.00 87.62 133 TYR A CA 1
ATOM 1051 C C . TYR A 1 133 ? -3.807 3.778 0.853 1.00 87.62 133 TYR A C 1
ATOM 1053 O O . TYR A 1 133 ? -3.944 4.317 -0.249 1.00 87.62 133 TYR A O 1
ATOM 1061 N N . PHE A 1 134 ? -4.371 4.286 1.946 1.00 86.31 134 PHE A N 1
ATOM 1062 C CA . PHE A 1 134 ? -5.263 5.445 1.928 1.00 86.31 134 PHE A CA 1
ATOM 1063 C C . PHE A 1 134 ? -4.549 6.793 2.110 1.00 86.31 134 PHE A C 1
ATOM 1065 O O . PHE A 1 134 ? -5.209 7.819 2.011 1.00 86.31 134 PHE A O 1
ATOM 1072 N N . ASP A 1 135 ? -3.217 6.803 2.248 1.00 84.62 135 ASP A N 1
ATOM 1073 C CA . ASP A 1 135 ? -2.406 8.000 2.545 1.00 84.62 135 ASP A CA 1
ATOM 1074 C C . ASP A 1 135 ? -2.826 8.707 3.846 1.00 84.62 135 ASP A C 1
ATOM 1076 O O . ASP A 1 135 ? -2.946 9.925 3.936 1.00 84.62 135 ASP A O 1
ATOM 1080 N N . MET A 1 136 ? -3.104 7.907 4.874 1.00 83.75 136 MET A N 1
ATOM 1081 C CA . MET A 1 136 ? -3.576 8.397 6.161 1.00 83.75 136 MET A CA 1
ATOM 1082 C C . MET A 1 136 ? -2.399 8.732 7.081 1.00 83.75 136 MET A C 1
ATOM 1084 O O . MET A 1 136 ? -1.517 7.885 7.286 1.00 83.75 136 MET A O 1
ATOM 1088 N N . PRO A 1 137 ? -2.402 9.912 7.724 1.00 80.25 137 PRO A N 1
ATOM 1089 C CA . PRO A 1 137 ? -1.421 10.224 8.749 1.00 80.25 137 PRO A CA 1
ATOM 1090 C C . PRO A 1 137 ? -1.616 9.331 9.981 1.00 80.25 137 PRO A C 1
ATOM 1092 O O . PRO A 1 137 ? -2.706 8.833 10.256 1.00 80.25 137 PRO A O 1
ATOM 1095 N N . ALA A 1 138 ? -0.560 9.169 10.784 1.00 73.88 138 ALA A N 1
ATOM 1096 C CA . ALA A 1 138 ? -0.599 8.318 11.977 1.00 73.88 138 ALA A CA 1
ATOM 1097 C C . ALA A 1 138 ? -1.689 8.727 12.989 1.00 73.88 138 ALA A C 1
ATOM 1099 O O . ALA A 1 138 ? -2.265 7.860 13.642 1.00 73.88 138 ALA A O 1
ATOM 1100 N N . ALA A 1 139 ? -1.991 10.026 13.091 1.00 71.94 139 ALA A N 1
ATOM 1101 C CA . ALA A 1 139 ? -3.046 10.560 13.956 1.00 71.94 139 ALA A CA 1
ATOM 1102 C C . ALA A 1 139 ? -4.465 10.192 13.485 1.00 71.94 139 ALA A C 1
ATOM 1104 O O . ALA A 1 139 ? -5.393 10.181 14.282 1.00 71.94 139 ALA A O 1
ATOM 1105 N N . ALA A 1 140 ? -4.619 9.859 12.205 1.00 74.88 140 ALA A N 1
ATOM 1106 C CA . ALA A 1 140 ? -5.876 9.460 11.587 1.00 74.88 140 ALA A CA 1
ATOM 1107 C C . ALA A 1 140 ? -6.025 7.932 11.494 1.00 74.88 140 ALA A C 1
ATOM 1109 O O . ALA A 1 140 ? -6.869 7.430 10.758 1.00 74.88 140 ALA A O 1
ATOM 1110 N N . ARG A 1 141 ? -5.163 7.168 12.177 1.00 76.81 141 ARG A N 1
ATOM 1111 C CA . ARG A 1 141 ? -5.144 5.710 12.067 1.00 76.81 141 ARG A CA 1
ATOM 1112 C C . ARG A 1 141 ? -6.519 5.125 12.440 1.00 76.81 141 ARG A C 1
ATOM 1114 O O . ARG A 1 141 ? -7.035 5.446 13.511 1.00 76.81 141 ARG A O 1
ATOM 1121 N N . PRO A 1 142 ? -7.082 4.239 11.600 1.00 77.06 142 PRO A N 1
ATOM 1122 C CA . PRO A 1 142 ? -8.356 3.599 11.883 1.00 77.06 142 PRO A CA 1
ATOM 1123 C C . PRO A 1 142 ? -8.258 2.702 13.113 1.00 77.06 142 PRO A C 1
ATOM 1125 O O . PRO A 1 142 ? -7.191 2.173 13.451 1.00 77.06 142 PRO A O 1
ATOM 1128 N N . LEU A 1 143 ? -9.395 2.517 13.770 1.00 73.50 143 LEU A N 1
ATOM 1129 C CA . LEU A 1 143 ? -9.487 1.685 14.958 1.00 73.50 143 LEU A CA 1
ATOM 1130 C C . LEU A 1 143 ? -9.753 0.242 14.555 1.00 73.50 143 LEU A C 1
ATOM 1132 O O . LEU A 1 143 ? -10.614 -0.040 13.721 1.00 73.50 143 LEU A O 1
ATOM 1136 N N . LEU A 1 144 ? -9.013 -0.663 15.186 1.00 72.50 144 LEU A N 1
ATOM 1137 C CA . LEU A 1 144 ? -9.249 -2.092 15.112 1.00 72.50 144 LEU A CA 1
ATOM 1138 C C . LEU A 1 144 ? -9.717 -2.554 16.489 1.00 72.50 144 LEU A C 1
ATOM 1140 O O . LEU A 1 144 ? -8.913 -2.633 17.418 1.00 72.50 144 LEU A O 1
ATOM 1144 N N . VAL A 1 145 ? -11.013 -2.816 16.629 1.00 67.94 145 VAL A N 1
ATOM 1145 C CA . VAL A 1 145 ? -11.577 -3.329 17.878 1.00 67.94 145 VAL A CA 1
ATOM 1146 C C . VAL A 1 145 ? -11.662 -4.842 17.770 1.00 67.94 145 VAL A C 1
ATOM 1148 O O . VAL A 1 145 ? -12.525 -5.390 17.085 1.00 67.94 145 VAL A O 1
ATOM 1151 N N . GLU A 1 146 ? -10.714 -5.511 18.415 1.00 61.97 146 GLU A N 1
ATOM 1152 C CA . GLU A 1 146 ? -10.636 -6.965 18.472 1.00 61.97 146 GLU A CA 1
ATOM 1153 C C . GLU A 1 146 ? -11.593 -7.487 19.553 1.00 61.97 146 GLU A C 1
ATOM 1155 O O . GLU A 1 146 ? -11.436 -7.195 20.740 1.00 61.97 146 GLU A O 1
ATOM 1160 N N . HIS A 1 147 ? -12.604 -8.257 19.148 1.00 50.22 147 HIS A N 1
ATOM 1161 C CA . HIS A 1 147 ? -13.411 -9.025 20.091 1.00 50.22 147 HIS A CA 1
ATOM 1162 C C . HIS A 1 147 ? -12.668 -10.317 20.439 1.00 50.22 147 HIS A C 1
ATOM 1164 O O . HIS A 1 147 ? -12.340 -11.106 19.563 1.00 50.22 147 HIS A O 1
ATOM 1170 N N . PHE A 1 148 ? -12.377 -10.554 21.717 1.00 41.16 148 PHE A N 1
ATOM 1171 C CA . PHE A 1 148 ? -11.780 -11.816 22.163 1.00 41.16 148 PHE A CA 1
ATOM 1172 C C . PHE A 1 148 ? -12.807 -12.965 22.123 1.00 41.16 148 PHE A C 1
ATOM 1174 O O . PHE A 1 148 ? -13.970 -12.771 22.480 1.00 41.16 148 PHE A O 1
ATOM 1181 N N . LYS A 1 149 ? -12.366 -14.188 21.780 1.00 34.59 149 LYS A N 1
ATOM 1182 C CA . LYS A 1 149 ? -13.067 -15.433 22.152 1.00 34.59 149 LYS A CA 1
ATOM 1183 C C . LYS A 1 149 ? -12.781 -15.747 23.622 1.00 34.59 149 LYS A C 1
ATOM 1185 O O . LYS A 1 149 ? -11.625 -15.950 23.984 1.00 34.59 149 LYS A O 1
ATOM 1190 N N . ALA A 1 150 ? -13.820 -15.870 24.445 1.00 26.09 150 ALA A N 1
ATOM 1191 C CA . ALA A 1 150 ? -13.735 -16.623 25.695 1.00 26.09 150 ALA A CA 1
ATOM 1192 C C . ALA A 1 150 ? -14.087 -18.101 25.413 1.00 26.09 150 ALA A C 1
ATOM 1194 O O . ALA A 1 150 ? -15.028 -18.358 24.658 1.00 26.09 150 ALA A O 1
ATOM 1195 N N . PRO A 1 151 ? -13.357 -19.087 25.965 1.00 29.64 151 PRO A N 1
ATOM 1196 C CA . PRO A 1 151 ? -13.683 -20.496 25.783 1.00 29.64 151 PRO A CA 1
ATOM 1197 C C . PRO A 1 151 ? -14.875 -20.881 26.671 1.00 29.64 151 PRO A C 1
ATOM 1199 O O . PRO A 1 151 ? -14.861 -20.634 27.874 1.00 29.64 151 PRO A O 1
ATOM 1202 N N . GLY A 1 152 ? -15.885 -21.532 26.095 1.00 26.75 152 GLY A N 1
ATOM 1203 C CA . GLY A 1 152 ? -17.000 -22.110 26.845 1.00 26.75 152 GLY A CA 1
ATOM 1204 C C . GLY A 1 152 ? -17.891 -22.963 25.950 1.00 26.75 152 GLY A C 1
ATOM 1205 O O . GLY A 1 152 ? -18.494 -22.466 25.007 1.00 26.75 152 GLY A O 1
ATOM 1206 N N . ALA A 1 153 ? -17.919 -24.266 26.214 1.00 33.41 153 ALA A N 1
ATOM 1207 C CA . ALA A 1 153 ? -18.608 -25.269 25.418 1.00 33.41 153 ALA A CA 1
ATOM 1208 C C . ALA A 1 153 ? -20.135 -25.209 25.599 1.00 33.41 153 ALA A C 1
ATOM 1210 O O . ALA A 1 153 ? -20.617 -25.457 26.697 1.00 33.41 153 ALA A O 1
ATOM 1211 N N . GLN A 1 154 ? -20.879 -24.950 24.522 1.00 27.95 154 GLN A N 1
ATOM 1212 C CA . GLN A 1 154 ? -21.947 -25.809 23.979 1.00 27.95 154 GLN A CA 1
ATOM 1213 C C . GLN A 1 154 ? -22.768 -25.075 22.905 1.00 27.95 154 GLN A C 1
ATOM 1215 O O . GLN A 1 154 ? -22.972 -23.866 22.949 1.00 27.95 154 GLN A O 1
ATOM 1220 N N . LEU A 1 155 ? -23.200 -25.867 21.920 1.00 41.03 155 LEU A N 1
ATOM 1221 C CA . LEU A 1 155 ? -23.888 -25.496 20.687 1.00 41.03 155 LEU A CA 1
ATOM 1222 C C . LEU A 1 155 ? -25.334 -25.034 20.922 1.00 41.03 155 LEU A C 1
ATOM 1224 O O . LEU A 1 155 ? -26.161 -25.900 21.173 1.00 41.03 155 LEU A O 1
ATOM 1228 N N . VAL A 1 156 ? -25.656 -23.748 20.720 1.00 36.44 156 VAL A N 1
ATOM 1229 C CA . VAL A 1 156 ? -26.864 -23.286 19.991 1.00 36.44 156 VAL A CA 1
ATOM 1230 C C . VAL A 1 156 ? -26.612 -21.853 19.471 1.00 36.44 156 VAL A C 1
ATOM 1232 O O . VAL A 1 156 ? -26.415 -20.946 20.271 1.00 36.44 156 VAL A O 1
ATOM 1235 N N . ALA A 1 157 ? -26.636 -21.681 18.139 1.00 37.97 157 ALA A N 1
ATOM 1236 C CA . ALA A 1 157 ? -26.397 -20.452 17.356 1.00 37.97 157 ALA A CA 1
ATOM 1237 C C . ALA A 1 157 ? -25.035 -19.767 17.611 1.00 37.97 157 ALA A C 1
ATOM 1239 O O . ALA A 1 157 ? -24.885 -18.932 18.499 1.00 37.97 157 ALA A O 1
ATOM 1240 N N . GLU A 1 158 ? -24.030 -20.155 16.821 1.00 32.44 158 GLU A N 1
ATOM 1241 C CA . GLU A 1 158 ? -22.626 -19.797 17.038 1.00 32.44 158 GLU A CA 1
ATOM 1242 C C . GLU A 1 158 ? -22.374 -18.274 17.072 1.00 32.44 158 GLU A C 1
ATOM 1244 O O . GLU A 1 158 ? -22.730 -17.558 16.135 1.00 32.44 158 GLU A O 1
ATOM 1249 N N . PRO A 1 159 ? -21.727 -17.752 18.129 1.00 38.78 159 PRO A N 1
ATOM 1250 C CA . PRO A 1 159 ? -21.343 -16.351 18.192 1.00 38.78 159 PRO A CA 1
ATOM 1251 C C . PRO A 1 159 ? -20.104 -16.084 17.326 1.00 38.78 159 PRO A C 1
ATOM 1253 O O . PRO A 1 159 ? -19.017 -16.598 17.594 1.00 38.78 159 PRO A O 1
ATOM 1256 N N . TYR A 1 160 ? -20.256 -15.242 16.303 1.00 41.12 160 TYR A N 1
ATOM 1257 C CA . TYR A 1 160 ? -19.153 -14.846 15.427 1.00 41.12 160 TYR A CA 1
ATOM 1258 C C . TYR A 1 160 ? -18.291 -13.757 16.073 1.00 41.12 160 TYR A C 1
ATOM 1260 O O . TYR A 1 160 ? -18.779 -12.718 16.520 1.00 41.12 160 TYR A O 1
ATOM 1268 N N . THR A 1 161 ? -16.984 -14.002 16.111 1.00 43.94 161 THR A N 1
ATOM 1269 C CA . THR A 1 161 ? -15.970 -13.034 16.529 1.00 43.94 161 THR A CA 1
ATOM 1270 C C . THR A 1 161 ? -15.574 -12.202 15.314 1.00 43.94 161 THR A C 1
ATOM 1272 O O . THR A 1 161 ? -14.824 -12.681 14.469 1.00 43.94 161 THR A O 1
ATOM 1275 N N . ALA A 1 162 ? -16.099 -10.982 15.203 1.00 48.75 162 ALA A N 1
ATOM 1276 C CA . ALA A 1 162 ? -15.709 -10.043 14.158 1.00 48.75 162 ALA A CA 1
ATOM 1277 C C . ALA A 1 162 ? -14.892 -8.902 14.765 1.00 48.75 162 ALA A C 1
ATOM 1279 O O . ALA A 1 162 ? -15.293 -8.279 15.749 1.00 48.75 162 ALA A O 1
ATOM 1280 N N . THR A 1 163 ? -13.746 -8.625 14.160 1.00 56.53 163 THR A N 1
ATOM 1281 C CA . THR A 1 163 ? -12.943 -7.445 14.448 1.00 56.53 163 THR A CA 1
ATOM 1282 C C . THR A 1 163 ? -13.581 -6.252 13.752 1.00 56.53 163 THR A C 1
ATOM 1284 O O . THR A 1 163 ? -13.721 -6.261 12.528 1.00 56.53 163 THR A O 1
ATOM 1287 N N . LEU A 1 164 ? -13.971 -5.229 14.513 1.00 60.69 164 LEU A N 1
ATOM 1288 C CA . LEU A 1 164 ? -14.509 -4.006 13.925 1.00 60.69 164 LEU A CA 1
ATOM 1289 C C . LEU A 1 164 ? -13.365 -3.157 13.404 1.00 60.69 164 LEU A C 1
ATOM 1291 O O . LEU A 1 164 ? -12.456 -2.788 14.149 1.00 60.69 164 LEU A O 1
ATOM 1295 N N . PHE A 1 165 ? -13.443 -2.821 12.128 1.00 63.78 165 PHE A N 1
ATOM 1296 C CA . PHE A 1 165 ? -12.565 -1.858 11.505 1.00 63.78 165 PHE A CA 1
ATOM 1297 C C . PHE A 1 165 ? -13.333 -0.564 11.289 1.00 63.78 165 PHE A C 1
ATOM 1299 O O . PHE A 1 165 ? -14.295 -0.542 10.519 1.00 63.78 165 PHE A O 1
ATOM 1306 N N . VAL A 1 166 ? -12.926 0.491 11.993 1.00 65.19 166 VAL A N 1
ATOM 1307 C CA . VAL A 1 166 ? -13.622 1.775 11.971 1.00 65.19 166 VAL A CA 1
ATOM 1308 C C . VAL A 1 166 ? -12.719 2.849 11.373 1.00 65.19 166 VAL A C 1
ATOM 1310 O O . VAL A 1 166 ? -11.796 3.323 12.048 1.00 65.19 166 VAL A O 1
ATOM 1313 N N . PRO A 1 167 ? -12.955 3.243 10.111 1.00 61.94 167 PRO A N 1
ATOM 1314 C CA . PRO A 1 167 ? -12.301 4.398 9.526 1.00 61.94 167 PRO A CA 1
ATOM 1315 C C . PRO A 1 167 ? -12.804 5.665 10.222 1.00 61.94 167 PRO A C 1
ATOM 1317 O O . PRO A 1 167 ? -13.996 5.956 10.205 1.00 61.94 167 PRO A O 1
ATOM 1320 N N . SER A 1 168 ? -11.897 6.394 10.870 1.00 65.19 168 SER A N 1
ATOM 1321 C CA . SER A 1 168 ? -12.214 7.532 11.742 1.00 65.19 168 SER A CA 1
ATOM 1322 C C . SER A 1 168 ? -12.085 8.896 11.053 1.00 65.19 168 SER A C 1
ATOM 1324 O O . SER A 1 168 ? -12.118 9.922 11.726 1.00 65.19 168 SER A O 1
ATOM 1326 N N . THR A 1 169 ? -11.927 8.933 9.725 1.00 69.00 169 THR A N 1
ATO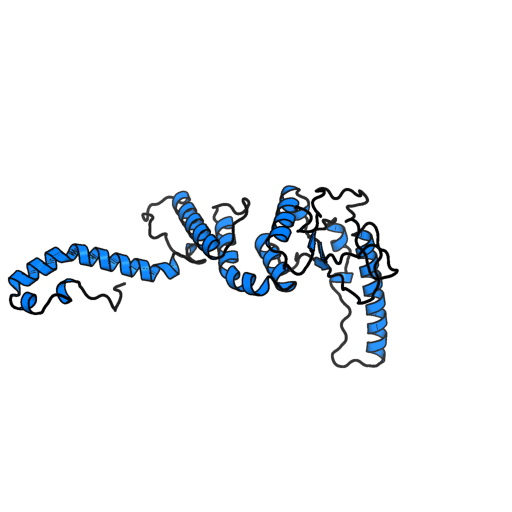M 1327 C CA . THR A 1 169 ? -11.737 10.180 8.966 1.00 69.00 169 THR A CA 1
ATOM 1328 C C . THR A 1 169 ? -12.936 10.526 8.096 1.00 69.00 169 THR A C 1
ATOM 1330 O O . THR A 1 169 ? -13.637 9.647 7.591 1.00 69.00 169 THR A O 1
ATOM 1333 N N . ALA A 1 170 ? -13.120 11.828 7.856 1.00 70.50 170 ALA A N 1
ATOM 1334 C CA . ALA A 1 170 ? -14.129 12.350 6.934 1.00 70.50 170 ALA A CA 1
ATOM 1335 C C . ALA A 1 170 ? -13.934 11.864 5.482 1.00 70.50 170 ALA A C 1
ATOM 1337 O O . ALA A 1 170 ? -14.889 11.831 4.712 1.00 70.50 170 ALA A O 1
ATOM 1338 N N . ASP A 1 171 ? -12.733 11.398 5.110 1.00 71.75 171 ASP A N 1
ATOM 1339 C CA . ASP A 1 171 ? -12.465 10.831 3.778 1.00 71.75 171 ASP A CA 1
ATOM 1340 C C . ASP A 1 171 ? -13.356 9.622 3.458 1.00 71.75 171 ASP A C 1
ATOM 1342 O O . ASP A 1 171 ? -13.633 9.336 2.292 1.00 71.75 171 ASP A O 1
ATOM 1346 N N . PHE A 1 172 ? -13.834 8.915 4.485 1.00 75.50 172 PHE A N 1
ATOM 1347 C CA . PHE A 1 172 ? -14.747 7.787 4.333 1.00 75.50 172 PHE A CA 1
ATOM 1348 C C . PHE A 1 172 ? -16.221 8.196 4.396 1.00 75.50 172 PHE A C 1
ATOM 1350 O O . PHE A 1 172 ? -17.080 7.329 4.510 1.00 75.50 172 PHE A O 1
ATOM 1357 N N . GLU A 1 173 ? -16.567 9.480 4.286 1.00 71.75 173 GLU A N 1
ATOM 1358 C CA . GLU A 1 173 ? -17.944 9.903 3.993 1.00 71.75 173 GLU A CA 1
ATOM 1359 C C . GLU A 1 173 ? -18.320 9.630 2.526 1.00 71.75 173 GLU A C 1
ATOM 1361 O O . GLU A 1 173 ? -19.472 9.304 2.231 1.00 71.75 173 GLU A O 1
ATOM 1366 N N . GLU A 1 174 ? -17.344 9.673 1.610 1.00 75.81 174 GLU A N 1
ATOM 1367 C CA . GLU A 1 174 ? -17.547 9.405 0.184 1.00 75.81 174 GLU A CA 1
ATOM 1368 C C . GLU A 1 174 ? -17.805 7.909 -0.078 1.00 75.81 174 GLU A C 1
ATOM 1370 O O . GLU A 1 174 ? -17.003 7.040 0.273 1.00 75.81 174 GLU A O 1
ATOM 1375 N N . PHE A 1 175 ? -18.893 7.592 -0.791 1.00 75.19 175 PHE A N 1
ATOM 1376 C CA . PHE A 1 175 ? -19.269 6.213 -1.142 1.00 75.19 175 PHE A CA 1
ATOM 1377 C C . PHE A 1 175 ? -18.139 5.428 -1.829 1.00 75.19 175 PHE A C 1
ATOM 1379 O O . PHE A 1 175 ? -17.887 4.269 -1.501 1.00 75.19 175 PHE A O 1
ATOM 1386 N N . ARG A 1 176 ? -17.426 6.066 -2.763 1.00 77.75 176 ARG A N 1
ATOM 1387 C CA . ARG A 1 176 ? -16.327 5.439 -3.506 1.00 77.75 176 ARG A CA 1
ATOM 1388 C C . ARG A 1 176 ? -15.192 4.994 -2.581 1.00 77.75 176 ARG A C 1
ATOM 1390 O O . ARG A 1 176 ? -14.697 3.881 -2.729 1.00 77.75 176 ARG A O 1
ATOM 1397 N N . ARG A 1 177 ? -14.826 5.834 -1.608 1.00 79.25 177 ARG A N 1
ATOM 1398 C CA . ARG A 1 177 ? -13.796 5.538 -0.602 1.00 79.25 177 ARG A CA 1
ATOM 1399 C C . ARG A 1 177 ? -14.223 4.421 0.342 1.00 79.25 177 ARG A C 1
ATOM 1401 O O . ARG A 1 177 ? -13.406 3.569 0.679 1.00 79.25 177 ARG A O 1
ATOM 1408 N N . ARG A 1 178 ? -15.506 4.375 0.720 1.00 78.56 178 ARG A N 1
ATOM 1409 C CA . ARG A 1 178 ? -16.063 3.263 1.510 1.00 78.56 178 ARG A CA 1
ATOM 1410 C C . ARG A 1 178 ? -15.925 1.929 0.783 1.00 78.56 178 ARG A C 1
ATOM 1412 O O . ARG A 1 178 ? -15.459 0.962 1.377 1.00 78.56 178 ARG A O 1
ATOM 1419 N N . ARG A 1 179 ? -16.282 1.882 -0.503 1.00 78.88 179 ARG A N 1
ATOM 1420 C CA . ARG A 1 179 ? -16.167 0.657 -1.306 1.00 78.88 179 ARG A CA 1
ATOM 1421 C C . ARG A 1 179 ? -14.714 0.190 -1.426 1.00 78.88 179 ARG A C 1
ATOM 1423 O O . ARG A 1 179 ? -14.437 -0.976 -1.179 1.00 78.88 179 ARG A O 1
ATOM 1430 N N . GLU A 1 180 ? -13.796 1.114 -1.706 1.00 83.00 180 GLU A N 1
ATOM 1431 C CA . GLU A 1 180 ? -12.353 0.835 -1.768 1.00 83.00 180 GLU A CA 1
ATOM 1432 C C . GLU A 1 180 ? -11.819 0.277 -0.432 1.00 83.00 180 GLU A C 1
ATOM 1434 O O . GLU A 1 180 ? -11.014 -0.651 -0.425 1.00 83.00 180 GLU A O 1
ATOM 1439 N N . ALA A 1 181 ? -12.294 0.783 0.715 1.00 82.56 181 ALA A N 1
ATOM 1440 C CA . ALA A 1 181 ? -11.919 0.258 2.033 1.00 82.56 181 ALA A CA 1
ATOM 1441 C C . ALA A 1 181 ? -12.394 -1.181 2.258 1.00 82.56 181 ALA A C 1
ATOM 1443 O O . ALA A 1 181 ? -11.639 -1.998 2.781 1.00 82.56 181 ALA A O 1
ATOM 1444 N N . VAL A 1 182 ? -13.632 -1.492 1.866 1.00 79.06 182 VAL A N 1
ATOM 1445 C CA . VAL A 1 182 ? -14.192 -2.848 1.971 1.00 79.06 182 VAL A CA 1
ATOM 1446 C C . VAL A 1 182 ? -13.421 -3.816 1.073 1.00 79.06 182 VAL A C 1
ATOM 1448 O O . VAL A 1 182 ? -13.005 -4.875 1.537 1.00 79.06 182 VAL A O 1
ATOM 1451 N N . GLU A 1 183 ? -13.156 -3.433 -0.178 1.00 80.12 183 GLU A N 1
ATOM 1452 C CA . GLU A 1 183 ? -12.337 -4.218 -1.114 1.00 80.12 183 GLU A CA 1
ATOM 1453 C C . GLU A 1 183 ? -10.927 -4.469 -0.554 1.00 80.12 183 GLU A C 1
ATOM 1455 O O . GLU A 1 183 ? -10.446 -5.603 -0.569 1.00 80.12 183 GLU A O 1
ATOM 1460 N N . PHE A 1 184 ? -10.294 -3.446 0.034 1.00 85.19 184 PHE A N 1
ATOM 1461 C CA . PHE A 1 184 ? -8.995 -3.590 0.690 1.00 85.19 184 PHE A CA 1
ATOM 1462 C C . PHE A 1 184 ? -9.034 -4.619 1.826 1.00 85.19 184 PHE A C 1
ATOM 1464 O O . PHE A 1 184 ? -8.158 -5.481 1.906 1.00 85.19 184 PHE A O 1
ATOM 1471 N N . VAL A 1 185 ? -10.029 -4.539 2.718 1.00 81.12 185 VAL A N 1
ATOM 1472 C CA . VAL A 1 185 ? -10.160 -5.496 3.825 1.00 81.12 185 VAL A CA 1
ATOM 1473 C C . VAL A 1 185 ? -10.359 -6.910 3.282 1.00 81.12 185 VAL A C 1
ATOM 1475 O O . VAL A 1 185 ? -9.678 -7.821 3.739 1.00 81.12 185 VAL A O 1
ATOM 1478 N N . ASN A 1 186 ? -11.195 -7.091 2.261 1.00 77.38 186 ASN A N 1
ATOM 1479 C CA . ASN A 1 186 ? -11.428 -8.404 1.658 1.00 77.38 186 ASN A CA 1
ATOM 1480 C C . ASN A 1 186 ? -10.159 -9.025 1.057 1.00 77.38 186 ASN A C 1
ATOM 1482 O O . ASN A 1 186 ? -9.947 -10.228 1.186 1.00 77.38 186 ASN A O 1
ATOM 1486 N N . TRP A 1 187 ? -9.296 -8.229 0.423 1.00 77.50 187 TRP A N 1
ATOM 1487 C CA . TRP A 1 187 ? -8.069 -8.743 -0.193 1.00 77.50 187 TRP A CA 1
ATOM 1488 C C . TRP A 1 187 ? -6.906 -8.922 0.782 1.00 77.50 187 TRP A C 1
ATOM 1490 O O . TRP A 1 187 ? -6.085 -9.824 0.602 1.00 77.50 187 TRP A O 1
ATOM 1500 N N . TYR A 1 188 ? -6.804 -8.060 1.795 1.00 79.56 188 TYR A N 1
ATOM 1501 C CA . TYR A 1 188 ? -5.585 -7.938 2.598 1.00 79.56 188 TYR A CA 1
ATOM 1502 C C . TYR A 1 188 ? -5.765 -8.246 4.086 1.00 79.56 188 TYR A C 1
ATOM 1504 O O . TYR A 1 188 ? -4.765 -8.255 4.815 1.00 79.56 188 TYR A O 1
ATOM 1512 N N . ALA A 1 189 ? -6.987 -8.518 4.557 1.00 75.81 189 ALA A N 1
ATOM 1513 C CA . ALA A 1 189 ? -7.204 -8.961 5.931 1.00 75.81 189 ALA A CA 1
ATOM 1514 C C . ALA A 1 189 ? -6.406 -10.245 6.233 1.00 75.81 189 ALA A C 1
ATOM 1516 O O . ALA A 1 189 ? -6.249 -11.116 5.370 1.00 75.81 189 ALA A O 1
ATOM 1517 N N . PRO A 1 190 ? -5.888 -10.402 7.465 1.00 70.12 190 PRO A N 1
ATOM 1518 C CA . PRO A 1 190 ? -5.301 -11.664 7.885 1.00 70.12 190 PRO A CA 1
ATOM 1519 C C . PRO A 1 190 ? -6.331 -12.794 7.766 1.00 70.12 190 PRO A C 1
ATOM 1521 O O . PRO A 1 190 ? -7.396 -12.709 8.361 1.00 70.12 190 PRO A O 1
ATOM 1524 N N . ALA A 1 191 ? -5.985 -13.894 7.094 1.00 66.12 191 ALA A N 1
ATOM 1525 C CA . ALA A 1 191 ? -6.907 -15.016 6.856 1.00 66.12 191 ALA A CA 1
ATOM 1526 C C . ALA A 1 191 ? -7.489 -15.669 8.130 1.00 66.12 191 ALA A C 1
ATOM 1528 O O . ALA A 1 191 ? -8.470 -16.398 8.065 1.00 66.12 191 ALA A O 1
ATOM 1529 N N . HIS A 1 192 ? -6.875 -15.442 9.294 1.00 62.19 192 HIS A N 1
ATOM 1530 C CA . HIS A 1 192 ? -7.339 -15.963 10.583 1.00 62.19 192 HIS A CA 1
ATOM 1531 C C . HIS A 1 192 ? -8.207 -14.965 11.366 1.00 62.19 192 HIS A C 1
ATOM 1533 O O . HIS A 1 192 ? -8.635 -15.281 12.475 1.00 62.19 192 HIS A O 1
ATOM 1539 N N . VAL A 1 193 ? -8.440 -13.764 10.828 1.00 60.88 193 VAL A N 1
ATOM 1540 C CA . VAL A 1 193 ? -9.222 -12.707 11.472 1.00 60.88 193 VAL A CA 1
ATOM 1541 C C . VAL A 1 193 ? -10.370 -12.317 10.559 1.00 60.88 193 VAL A C 1
ATOM 1543 O O . VAL A 1 193 ? -10.172 -11.821 9.454 1.00 60.88 193 VAL A O 1
ATOM 1546 N N . TRP A 1 194 ? -11.585 -12.479 11.064 1.00 63.78 194 TRP A N 1
ATOM 1547 C CA . TRP A 1 194 ? -12.773 -11.971 10.401 1.00 63.78 194 TRP A CA 1
ATOM 1548 C C . TRP A 1 194 ? -12.891 -10.483 10.709 1.00 63.78 194 TRP A C 1
ATOM 1550 O O . TRP A 1 194 ? -13.052 -10.102 11.868 1.00 63.78 194 TRP A O 1
ATOM 1560 N N . ILE A 1 195 ? -12.766 -9.636 9.690 1.00 66.75 195 ILE A N 1
ATOM 1561 C CA . ILE A 1 195 ? -12.846 -8.183 9.846 1.00 66.75 195 ILE A CA 1
ATOM 1562 C C . ILE A 1 195 ? -14.160 -7.698 9.246 1.00 66.75 195 ILE A C 1
ATOM 1564 O O . ILE A 1 195 ? -14.433 -7.929 8.072 1.00 66.75 195 ILE A O 1
ATOM 1568 N N . ARG A 1 196 ? -14.950 -6.985 10.049 1.00 69.25 196 ARG A N 1
ATOM 1569 C CA . ARG A 1 196 ? -16.124 -6.247 9.585 1.00 69.25 196 ARG A CA 1
ATOM 1570 C C . ARG A 1 196 ? -15.790 -4.764 9.546 1.00 69.25 196 ARG A C 1
ATOM 1572 O O . ARG A 1 196 ? -15.408 -4.184 10.561 1.00 69.25 196 ARG A O 1
ATOM 1579 N N . VAL A 1 197 ? -15.967 -4.139 8.388 1.00 71.38 197 VAL A N 1
ATOM 1580 C CA . VAL A 1 197 ? -15.804 -2.690 8.245 1.00 71.38 197 VAL A CA 1
ATOM 1581 C C . VAL A 1 197 ? -17.084 -1.999 8.702 1.00 71.38 197 VAL A C 1
ATOM 1583 O O . VAL A 1 197 ? -18.151 -2.238 8.142 1.00 71.38 197 VAL A O 1
ATOM 1586 N N . CYS A 1 198 ? -16.981 -1.142 9.715 1.00 70.38 198 CYS A N 1
ATOM 1587 C CA . CYS A 1 198 ? -18.070 -0.282 10.157 1.00 70.38 198 CYS A CA 1
ATOM 1588 C C . CYS A 1 198 ? -17.708 1.173 9.880 1.00 70.38 198 CYS A C 1
ATOM 1590 O O . CYS A 1 198 ? -16.718 1.685 10.395 1.00 70.38 198 CYS A O 1
ATOM 1592 N N . PHE A 1 199 ? -18.537 1.852 9.094 1.00 69.69 199 PHE A N 1
ATOM 1593 C CA . PHE A 1 199 ? -18.431 3.293 8.903 1.00 69.69 199 PHE A CA 1
ATOM 1594 C C . PHE A 1 199 ? -19.274 3.987 9.963 1.00 69.69 199 PHE A C 1
ATOM 1596 O O . PHE A 1 199 ? -20.452 3.671 10.111 1.00 69.69 199 PHE A O 1
ATOM 1603 N N . VAL A 1 200 ? -18.672 4.926 10.682 1.00 65.06 200 VAL A N 1
ATOM 1604 C CA . VAL A 1 200 ? -19.358 5.733 11.694 1.00 65.06 200 VAL A CA 1
ATOM 1605 C C . VAL A 1 200 ? -19.065 7.206 11.451 1.00 65.06 200 VAL A C 1
ATOM 1607 O O . VAL A 1 200 ? -18.097 7.547 10.770 1.00 65.06 200 VAL A O 1
ATOM 1610 N N . SER A 1 201 ? -19.905 8.075 12.006 1.00 62.00 201 SER A N 1
ATOM 1611 C CA . SER A 1 201 ? -19.707 9.523 11.944 1.00 62.00 201 SER A CA 1
ATOM 1612 C C . SER A 1 201 ? -18.372 9.904 12.609 1.00 62.00 201 SER A C 1
ATOM 1614 O O . SER A 1 201 ? -18.176 9.547 13.774 1.00 62.00 201 SER A O 1
ATOM 1616 N N . PRO A 1 202 ? -17.455 10.628 11.935 1.00 59.47 202 PRO A N 1
ATOM 1617 C CA . PRO A 1 202 ? -16.175 11.053 12.520 1.00 59.47 202 PRO A CA 1
ATOM 1618 C C . PRO A 1 202 ? -16.342 11.868 13.808 1.00 59.47 202 PRO A C 1
ATOM 1620 O O . PRO A 1 202 ? -15.533 11.748 14.727 1.00 59.47 202 PRO A O 1
ATOM 1623 N N . LYS A 1 203 ? -17.450 12.616 13.917 1.00 59.78 203 LYS A N 1
ATOM 1624 C CA . LYS A 1 203 ? -17.842 13.377 15.115 1.00 59.78 203 LYS A CA 1
ATOM 1625 C C . LYS A 1 203 ? -17.941 12.511 16.364 1.00 59.78 203 LYS A C 1
ATOM 1627 O O . LYS A 1 203 ? -17.640 12.983 17.453 1.00 59.78 203 LYS A O 1
ATOM 1632 N N . LEU A 1 204 ? -18.301 11.234 16.197 1.00 60.38 204 LEU A N 1
ATOM 1633 C CA . LEU A 1 204 ? -18.312 10.278 17.295 1.00 60.38 204 LEU A CA 1
ATOM 1634 C C . LEU A 1 204 ? -16.930 10.206 17.945 1.00 60.38 204 LEU A C 1
ATOM 1636 O O . LEU A 1 204 ? -16.868 10.125 19.154 1.00 60.38 204 LEU A O 1
ATOM 1640 N N . PHE A 1 205 ? -15.834 10.279 17.185 1.00 57.84 205 PHE A N 1
ATOM 1641 C CA . PHE A 1 205 ? -14.473 10.168 17.720 1.00 57.84 205 PHE A CA 1
ATOM 1642 C C . PHE A 1 205 ? -13.841 11.492 18.144 1.00 57.84 205 PHE A C 1
ATOM 1644 O O . PHE A 1 205 ? -12.980 11.479 19.021 1.00 57.84 205 PHE A O 1
ATOM 1651 N N . GLU A 1 206 ? -14.263 12.620 17.571 1.00 56.94 206 GLU A N 1
ATOM 1652 C CA . GLU A 1 206 ? -13.798 13.954 17.983 1.00 56.94 206 GLU A CA 1
ATOM 1653 C C . GLU A 1 206 ? -14.175 14.271 19.441 1.00 56.94 206 GLU A C 1
ATOM 1655 O O . GLU A 1 206 ? -13.436 14.958 20.145 1.00 56.94 206 GLU A O 1
ATOM 1660 N N . GLU A 1 207 ? -15.286 13.712 19.924 1.00 53.94 207 GLU A N 1
ATOM 1661 C CA . GLU A 1 207 ? -15.777 13.893 21.294 1.00 53.94 207 GLU A CA 1
ATOM 1662 C C . GLU A 1 207 ? -15.147 12.910 22.306 1.00 53.94 207 GLU A C 1
ATOM 1664 O O . GLU A 1 207 ? -15.322 13.054 23.519 1.00 53.94 207 GLU A O 1
ATOM 1669 N N . ILE A 1 208 ? -14.381 11.912 21.847 1.00 55.28 208 ILE A N 1
ATOM 1670 C CA . ILE A 1 208 ? -13.948 10.782 22.681 1.00 55.28 208 ILE A CA 1
ATOM 1671 C C . ILE A 1 208 ? -12.493 10.955 23.125 1.00 55.28 208 ILE A C 1
ATOM 1673 O O . ILE A 1 208 ? -11.557 10.359 22.592 1.00 55.28 208 ILE A O 1
ATOM 1677 N N . GLY A 1 209 ? -12.309 11.699 24.219 1.00 55.12 209 GLY A N 1
ATOM 1678 C CA . GLY A 1 209 ? -11.044 11.725 24.970 1.00 55.12 209 GLY A CA 1
ATOM 1679 C C . GLY A 1 209 ? -10.654 10.370 25.592 1.00 55.12 209 GLY A C 1
ATOM 1680 O O . GLY A 1 209 ? -9.507 10.185 25.998 1.00 55.12 209 GLY A O 1
ATOM 1681 N N . ILE A 1 210 ? -11.585 9.407 25.634 1.00 54.16 210 ILE A N 1
ATOM 1682 C CA . ILE A 1 210 ? -11.404 8.076 26.237 1.00 54.16 210 ILE A CA 1
ATOM 1683 C C . ILE A 1 210 ? -10.334 7.266 25.494 1.00 54.16 210 ILE A C 1
ATOM 1685 O O . ILE A 1 210 ? -9.523 6.620 26.146 1.00 54.16 210 ILE A O 1
ATOM 1689 N N . LEU A 1 211 ? -10.262 7.330 24.158 1.00 58.66 211 LEU A N 1
ATOM 1690 C CA . LEU A 1 211 ? -9.286 6.556 23.370 1.00 58.66 211 LEU A CA 1
ATOM 1691 C C . LEU A 1 211 ? -7.865 7.142 23.411 1.00 58.66 211 LEU A C 1
ATOM 1693 O O . LEU A 1 211 ? -6.892 6.406 23.252 1.00 58.66 211 LEU A O 1
ATOM 1697 N N . ALA A 1 212 ? -7.741 8.453 23.628 1.00 56.78 212 ALA A N 1
ATOM 1698 C CA . ALA A 1 212 ? -6.456 9.152 23.656 1.00 56.78 212 ALA A CA 1
ATOM 1699 C C . ALA A 1 212 ? -5.695 8.976 24.985 1.00 56.78 212 ALA A C 1
ATOM 1701 O O . ALA A 1 212 ? -4.478 9.153 25.018 1.00 56.78 212 ALA A O 1
ATOM 1702 N N . SER A 1 213 ? -6.398 8.605 26.061 1.00 62.50 213 SER A N 1
ATOM 1703 C CA . SER A 1 213 ? -5.854 8.521 27.422 1.00 62.50 213 SER A CA 1
ATOM 1704 C C . SER A 1 213 ? -6.202 7.184 28.089 1.00 62.50 213 SER A C 1
ATOM 1706 O O . SER A 1 213 ? -6.958 7.167 29.064 1.00 62.50 213 SER A O 1
ATOM 1708 N N . PRO A 1 214 ? -5.691 6.041 27.588 1.00 68.19 214 PRO A N 1
ATOM 1709 C CA . PRO A 1 214 ? -5.877 4.777 28.283 1.00 68.19 214 PRO A CA 1
ATOM 1710 C C . PRO A 1 214 ? -5.247 4.865 29.681 1.00 68.19 214 PRO A C 1
ATOM 1712 O O . PRO A 1 214 ? -4.174 5.458 29.830 1.00 68.19 214 PRO A O 1
ATOM 1715 N N . PRO A 1 215 ? -5.870 4.283 30.717 1.00 73.56 215 PRO A N 1
ATOM 1716 C CA . PRO A 1 215 ? -5.262 4.235 32.036 1.00 73.56 215 PRO A CA 1
ATOM 1717 C C . PRO A 1 215 ? -3.930 3.480 31.953 1.00 73.56 215 PRO A C 1
ATOM 1719 O O . PRO A 1 215 ? -3.864 2.351 31.461 1.00 73.56 215 PRO A O 1
ATOM 1722 N N . VAL A 1 216 ? -2.858 4.108 32.439 1.00 78.81 216 VAL A N 1
ATOM 1723 C CA . VAL A 1 216 ? -1.508 3.535 32.484 1.00 78.81 216 VAL A CA 1
ATOM 1724 C C . VAL A 1 216 ? -1.103 3.369 33.940 1.00 78.81 216 VAL A C 1
ATOM 1726 O O . VAL A 1 216 ? -1.177 4.315 34.722 1.00 78.81 216 VAL A O 1
ATOM 1729 N N . LEU A 1 217 ? -0.657 2.169 34.301 1.00 81.25 217 LEU A N 1
ATOM 1730 C CA . LEU A 1 217 ? -0.088 1.918 35.619 1.00 81.25 217 LEU A CA 1
ATOM 1731 C C . LEU A 1 217 ? 1.376 2.378 35.642 1.00 81.25 217 LEU A C 1
ATOM 1733 O O . LEU A 1 217 ? 2.136 2.110 34.708 1.00 81.25 217 LEU A O 1
ATOM 1737 N N . SER A 1 218 ? 1.783 3.070 36.707 1.00 80.94 218 SER A N 1
ATOM 1738 C CA . SER A 1 218 ? 3.175 3.492 36.882 1.00 80.94 218 SER A CA 1
ATOM 1739 C C . SER A 1 218 ? 4.103 2.277 37.047 1.00 80.94 218 SER A C 1
ATOM 1741 O O . SER A 1 218 ? 3.689 1.206 37.485 1.00 80.94 218 SER A O 1
ATOM 1743 N N . GLN A 1 219 ? 5.390 2.425 36.712 1.00 82.50 219 GLN A N 1
ATOM 1744 C CA . GLN A 1 219 ? 6.363 1.319 36.792 1.00 82.50 219 GLN A CA 1
ATOM 1745 C C . GLN A 1 219 ? 6.657 0.849 38.230 1.00 82.50 219 GLN A C 1
ATOM 1747 O O . GLN A 1 219 ? 7.224 -0.225 38.421 1.00 82.50 219 GLN A O 1
ATOM 1752 N N . LYS A 1 220 ? 6.305 1.653 39.240 1.00 84.19 220 LYS A N 1
ATOM 1753 C CA . LYS A 1 220 ? 6.438 1.333 40.668 1.00 84.19 220 LYS A CA 1
ATOM 1754 C C . LYS A 1 220 ? 5.152 1.747 41.389 1.00 84.19 220 LYS A C 1
ATOM 1756 O O . LYS A 1 220 ? 5.139 2.801 42.024 1.00 84.19 220 LYS A O 1
ATOM 1761 N N . PRO A 1 221 ? 4.071 0.970 41.239 1.00 81.88 221 PRO A N 1
ATOM 1762 C CA . PRO A 1 221 ? 2.774 1.354 41.762 1.00 81.88 221 PRO A CA 1
ATOM 1763 C C . PRO A 1 221 ? 2.727 1.160 43.279 1.00 81.88 221 PRO A C 1
ATOM 1765 O O . PRO A 1 221 ? 3.171 0.140 43.807 1.00 81.88 221 PRO A O 1
ATOM 1768 N N . THR A 1 222 ? 2.174 2.139 43.981 1.00 90.88 222 THR A N 1
ATOM 1769 C CA . THR A 1 222 ? 1.736 1.989 45.371 1.00 90.88 222 THR A CA 1
ATOM 1770 C C . THR A 1 222 ? 0.376 1.278 45.425 1.00 90.88 222 THR A C 1
ATOM 1772 O O . THR A 1 222 ? -0.322 1.175 44.416 1.00 90.88 222 THR A O 1
ATOM 1775 N N . GLU A 1 223 ? -0.057 0.804 46.598 1.00 86.56 223 GLU A N 1
ATOM 1776 C CA . GLU A 1 223 ? -1.420 0.255 46.759 1.00 86.56 223 GLU A CA 1
ATOM 1777 C C . GLU A 1 223 ? -2.509 1.265 46.369 1.00 86.56 223 GLU A C 1
ATOM 1779 O O . GLU A 1 223 ? -3.542 0.896 45.807 1.00 86.56 223 GLU A O 1
ATOM 1784 N N . GLN A 1 224 ? -2.261 2.552 46.617 1.00 86.00 224 GLN A N 1
ATOM 1785 C CA . GLN A 1 224 ? -3.174 3.624 46.241 1.00 86.00 224 GLN A CA 1
ATOM 1786 C C . GLN A 1 224 ? -3.224 3.816 44.715 1.00 86.00 224 GLN A C 1
ATOM 1788 O O . GLN A 1 224 ? -4.312 4.001 44.169 1.00 86.00 224 GLN A O 1
ATOM 1793 N N . ASP A 1 225 ? -2.088 3.673 44.021 1.00 82.12 225 ASP A N 1
ATOM 1794 C CA . ASP A 1 225 ? -2.027 3.703 42.553 1.00 82.12 225 ASP A CA 1
ATOM 1795 C C . ASP A 1 225 ? -2.753 2.509 41.927 1.00 82.12 225 ASP A C 1
ATOM 1797 O O . ASP A 1 225 ? -3.437 2.668 40.919 1.00 82.12 225 ASP A O 1
ATOM 1801 N N . LEU A 1 226 ? -2.653 1.318 42.530 1.00 81.00 226 LEU A N 1
ATOM 1802 C CA . LEU A 1 226 ? -3.372 0.127 42.064 1.00 81.00 226 LEU A CA 1
ATOM 1803 C C . LEU A 1 226 ? -4.888 0.308 42.166 1.00 81.00 226 LEU A C 1
ATOM 1805 O O . LEU A 1 226 ? -5.618 -0.061 41.244 1.00 81.00 226 LEU A O 1
ATOM 1809 N N . LYS A 1 227 ? -5.365 0.901 43.266 1.00 80.00 227 LYS A N 1
ATOM 1810 C CA . LYS A 1 227 ? -6.791 1.175 43.460 1.00 80.00 227 LYS A CA 1
ATOM 1811 C C . LYS A 1 227 ? -7.302 2.229 42.475 1.00 80.00 227 LYS A C 1
ATOM 1813 O O . LYS A 1 227 ? -8.310 1.997 41.812 1.00 80.00 227 LYS A O 1
ATOM 1818 N N . ALA A 1 228 ? -6.575 3.337 42.324 1.00 80.31 228 ALA A N 1
ATOM 1819 C CA . ALA A 1 228 ? -6.910 4.382 41.358 1.00 80.31 228 ALA A CA 1
ATOM 1820 C C . ALA A 1 228 ? -6.883 3.858 39.911 1.00 80.31 228 ALA A C 1
ATOM 1822 O O . ALA A 1 228 ? -7.761 4.177 39.112 1.00 80.31 228 ALA A O 1
ATOM 1823 N N . TYR A 1 229 ? -5.915 2.998 39.581 1.00 78.94 229 TYR A N 1
ATOM 1824 C CA . TYR A 1 229 ? -5.837 2.340 38.281 1.00 78.94 229 TYR A CA 1
ATOM 1825 C C . TYR A 1 229 ? -7.038 1.424 38.029 1.00 78.94 229 TYR A C 1
ATOM 1827 O O . TYR A 1 229 ? -7.627 1.490 36.955 1.00 78.94 229 TYR A O 1
ATOM 1835 N N . ALA A 1 230 ? -7.445 0.609 39.007 1.00 73.19 230 ALA A N 1
ATOM 1836 C CA . ALA A 1 230 ? -8.611 -0.265 38.869 1.00 73.19 230 ALA A CA 1
ATOM 1837 C C . ALA A 1 230 ? -9.909 0.528 38.621 1.00 73.19 230 ALA A C 1
ATOM 1839 O O . ALA A 1 230 ? -10.705 0.159 37.756 1.00 73.19 230 ALA A O 1
ATOM 1840 N N . GLU A 1 231 ? -10.101 1.646 39.326 1.00 73.44 231 GLU A N 1
ATOM 1841 C CA . GLU A 1 231 ? -11.243 2.551 39.130 1.00 73.44 231 GLU A CA 1
ATOM 1842 C C . GLU A 1 231 ? -11.207 3.227 37.746 1.00 73.44 231 GLU A C 1
ATOM 1844 O O . GLU A 1 231 ? -12.231 3.307 37.055 1.00 73.44 231 GLU A O 1
ATOM 1849 N N . ALA A 1 232 ? -10.022 3.649 37.293 1.00 74.88 232 ALA A N 1
ATOM 1850 C CA . ALA A 1 232 ? -9.827 4.229 35.967 1.00 74.88 232 ALA A CA 1
ATOM 1851 C C . ALA A 1 232 ? -10.053 3.203 34.841 1.00 74.88 232 ALA A C 1
ATOM 1853 O O . ALA A 1 232 ? -10.694 3.528 33.844 1.00 74.88 232 ALA A O 1
ATOM 1854 N N . VAL A 1 233 ? -9.601 1.954 35.008 1.00 72.12 233 VAL A N 1
ATOM 1855 C CA . VAL A 1 233 ? -9.862 0.848 34.070 1.00 72.12 233 VAL A CA 1
ATOM 1856 C C . VAL A 1 233 ? -11.353 0.543 33.988 1.00 72.12 233 VAL A C 1
ATOM 1858 O O . VAL A 1 233 ? -11.875 0.418 32.884 1.00 72.12 233 VAL A O 1
ATOM 1861 N N . ALA A 1 234 ? -12.057 0.469 35.120 1.00 67.56 234 ALA A N 1
ATOM 1862 C CA . ALA A 1 234 ? -13.497 0.213 35.133 1.00 67.56 234 ALA A CA 1
ATOM 1863 C C . ALA A 1 234 ? -14.288 1.329 34.428 1.00 67.56 234 ALA A C 1
ATOM 1865 O O . ALA A 1 234 ? -15.217 1.050 33.669 1.00 67.56 234 ALA A O 1
ATOM 1866 N N . THR A 1 235 ? -13.889 2.587 34.636 1.00 66.31 235 THR A N 1
ATOM 1867 C CA . THR A 1 235 ? -14.485 3.751 33.959 1.00 66.31 235 THR A CA 1
ATOM 1868 C C . THR A 1 235 ? -14.211 3.702 32.457 1.00 66.31 235 THR A C 1
ATOM 1870 O O . THR A 1 235 ? -15.143 3.724 31.660 1.00 66.31 235 THR A O 1
ATOM 1873 N N . HIS A 1 236 ? -12.951 3.501 32.067 1.00 63.94 236 HIS A N 1
ATOM 1874 C CA . HIS A 1 236 ? -12.547 3.383 30.668 1.00 63.94 236 HIS A CA 1
ATOM 1875 C C . HIS A 1 236 ? -13.257 2.219 29.955 1.00 63.94 236 HIS A C 1
ATOM 1877 O O . HIS A 1 236 ? -13.726 2.371 28.832 1.00 63.94 236 HIS A O 1
ATOM 1883 N N . GLN A 1 237 ? -13.416 1.069 30.617 1.00 61.31 237 GLN A N 1
ATOM 1884 C CA . GLN A 1 237 ? -14.166 -0.070 30.088 1.00 61.31 237 GLN A CA 1
ATOM 1885 C C . GLN A 1 237 ? -15.654 0.254 29.905 1.00 61.31 237 GLN A C 1
ATOM 1887 O O . GLN A 1 237 ? -16.244 -0.119 28.892 1.00 61.31 237 GLN A O 1
ATOM 1892 N N . LYS A 1 238 ? -16.278 0.937 30.871 1.00 61.28 238 LYS A N 1
ATOM 1893 C CA . LYS A 1 238 ? -17.679 1.367 30.773 1.00 61.28 238 LYS A CA 1
ATOM 1894 C C . LYS A 1 238 ? -17.883 2.305 29.584 1.00 61.28 238 LYS A C 1
ATOM 1896 O O . LYS A 1 238 ? -18.834 2.122 28.827 1.00 61.28 238 LYS A O 1
ATOM 1901 N N . ASP A 1 239 ? -16.976 3.254 29.406 1.00 62.06 239 ASP A N 1
ATOM 1902 C CA . ASP A 1 239 ? -17.033 4.236 28.330 1.00 62.06 239 ASP A CA 1
ATOM 1903 C C . ASP A 1 239 ? -16.787 3.592 26.956 1.00 62.06 239 ASP A C 1
ATOM 1905 O O . ASP A 1 239 ? -17.513 3.867 26.002 1.00 62.06 239 ASP A O 1
ATOM 1909 N N . LEU A 1 240 ? -15.839 2.650 26.863 1.00 63.12 240 LEU A N 1
ATOM 1910 C CA . LEU A 1 240 ? -15.635 1.824 25.667 1.00 63.12 240 LEU A CA 1
ATOM 1911 C C . LEU A 1 240 ? -16.865 0.976 25.331 1.00 63.12 240 LEU A C 1
ATOM 1913 O O . LEU A 1 240 ? -17.234 0.869 24.166 1.00 63.12 240 LEU A O 1
ATOM 1917 N N . ASN A 1 241 ? -17.526 0.387 26.329 1.00 59.53 241 ASN A N 1
ATOM 1918 C CA . ASN A 1 241 ? -18.757 -0.371 26.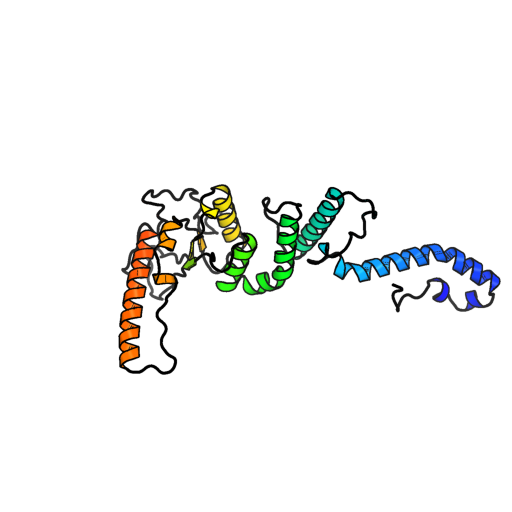108 1.00 59.53 241 ASN A CA 1
ATOM 1919 C C . ASN A 1 241 ? -19.895 0.534 25.618 1.00 59.53 241 ASN A C 1
ATOM 1921 O O . ASN A 1 241 ? -20.632 0.144 24.717 1.00 59.53 241 ASN A O 1
ATOM 1925 N N . ALA A 1 242 ? -20.026 1.743 26.172 1.00 60.81 242 ALA A N 1
ATOM 1926 C CA . ALA A 1 242 ? -21.004 2.725 25.710 1.00 60.81 242 ALA A CA 1
ATOM 1927 C C . ALA A 1 242 ? -20.739 3.148 24.255 1.00 60.81 242 ALA A C 1
ATOM 1929 O O . ALA A 1 242 ? -21.676 3.236 23.463 1.00 60.81 242 ALA A O 1
ATOM 1930 N N . LEU A 1 243 ? -19.466 3.327 23.890 1.00 62.81 243 LEU A N 1
ATOM 1931 C CA . LEU A 1 243 ? -19.041 3.559 22.512 1.00 62.81 243 LEU A CA 1
ATOM 1932 C C . LEU A 1 243 ? -19.367 2.367 21.605 1.00 62.81 243 LEU A C 1
ATOM 1934 O O . LEU A 1 243 ? -19.907 2.542 20.522 1.00 62.81 243 LEU A O 1
ATOM 1938 N N . LEU A 1 244 ? -19.093 1.134 22.029 1.00 60.66 244 LEU A N 1
ATOM 1939 C CA . LEU A 1 244 ? -19.441 -0.042 21.229 1.00 60.66 244 LEU A CA 1
ATOM 1940 C C . LEU A 1 244 ? -20.951 -0.116 20.985 1.00 60.66 244 LEU A C 1
ATOM 1942 O O . LEU A 1 244 ? -21.369 -0.335 19.854 1.00 60.66 244 LEU A O 1
ATOM 1946 N N . CYS A 1 245 ? -21.771 0.168 21.997 1.00 59.12 245 CYS A N 1
ATOM 1947 C CA . CYS A 1 245 ? -23.223 0.254 21.846 1.00 59.12 245 CYS A CA 1
ATOM 1948 C C . CYS A 1 245 ? -23.691 1.400 20.929 1.00 59.12 245 CYS A C 1
ATOM 1950 O O . CYS A 1 245 ? -24.789 1.313 20.388 1.00 59.12 245 CYS A O 1
ATOM 1952 N N . SER A 1 246 ? -22.902 2.466 20.742 1.00 58.94 246 SER A N 1
ATOM 1953 C CA . SER A 1 246 ? -23.222 3.530 19.777 1.00 58.94 246 SER A CA 1
ATOM 1954 C C . SER A 1 246 ? -22.767 3.197 18.355 1.00 58.94 246 SER A C 1
ATOM 1956 O O . SER A 1 246 ? -23.338 3.712 17.396 1.00 58.94 246 SER A O 1
ATOM 1958 N N . VAL A 1 247 ? -21.786 2.302 18.213 1.00 58.44 247 VAL A N 1
ATOM 1959 C CA . VAL A 1 247 ? -21.288 1.800 16.926 1.00 58.44 247 VAL A CA 1
ATOM 1960 C C . VAL A 1 247 ? -22.084 0.588 16.439 1.00 58.44 247 VAL A C 1
ATOM 1962 O O . VAL A 1 247 ? -22.152 0.380 15.229 1.00 58.44 247 VAL A O 1
ATOM 1965 N N . VAL A 1 248 ? -22.700 -0.216 17.322 1.00 57.75 248 VAL A N 1
ATOM 1966 C CA . VAL A 1 248 ? -23.394 -1.460 16.936 1.00 57.75 248 VAL A CA 1
ATOM 1967 C C . VAL A 1 248 ? -24.808 -1.619 17.512 1.00 57.75 248 VAL A C 1
ATOM 1969 O O . VAL A 1 248 ? -25.072 -1.310 18.666 1.00 57.75 248 VAL A O 1
ATOM 1972 N N . SER A 1 249 ? -25.742 -2.130 16.697 1.00 48.12 249 SER A N 1
ATOM 1973 C CA . SER A 1 249 ? -27.196 -2.074 16.948 1.00 48.12 249 SER A CA 1
ATOM 1974 C C . SER A 1 249 ? -27.707 -2.973 18.072 1.00 48.12 249 SER A C 1
ATOM 1976 O O . SER A 1 249 ? -28.801 -2.755 18.581 1.00 48.12 249 SER A O 1
ATOM 1978 N N . VAL A 1 250 ? -26.976 -4.035 18.402 1.00 52.12 250 VAL A N 1
ATOM 1979 C CA . VAL A 1 250 ? -27.329 -4.979 19.463 1.00 52.12 250 VAL A CA 1
ATOM 1980 C C . VAL A 1 250 ? -26.028 -5.432 20.097 1.00 52.12 250 VAL A C 1
ATOM 1982 O O . VAL A 1 250 ? -25.191 -5.997 19.399 1.00 52.12 250 VAL A O 1
ATOM 1985 N N . VAL A 1 251 ? -25.892 -5.209 21.403 1.00 47.97 251 VAL A N 1
ATOM 1986 C CA . VAL A 1 251 ? -24.858 -5.812 22.242 1.00 47.97 251 VAL A CA 1
ATOM 1987 C C . VAL A 1 251 ? -25.567 -6.717 23.242 1.00 47.97 251 VAL A C 1
ATOM 1989 O O . VAL A 1 251 ? -26.256 -6.247 24.142 1.00 47.97 251 VAL A O 1
ATOM 1992 N N . SER A 1 252 ? -25.439 -8.033 23.076 1.00 47.41 252 SER A N 1
ATOM 1993 C CA . SER A 1 252 ? -25.756 -8.955 24.172 1.00 47.41 252 SER A CA 1
ATOM 1994 C C . SER A 1 252 ? -24.526 -9.025 25.070 1.00 47.41 252 SER A C 1
ATOM 1996 O O . SER A 1 252 ? -23.425 -9.150 24.552 1.00 47.41 252 SER A O 1
ATOM 1998 N N . HIS A 1 253 ? -24.705 -8.897 26.386 1.00 47.88 253 HIS A N 1
ATOM 1999 C CA . HIS A 1 253 ? -23.627 -8.969 27.384 1.00 47.88 253 HIS A CA 1
ATOM 2000 C C . HIS A 1 253 ? -23.587 -10.317 28.119 1.00 47.88 253 HIS A C 1
ATOM 2002 O O . HIS A 1 253 ? -22.733 -10.522 28.977 1.00 47.88 253 HIS A O 1
ATOM 2008 N N . ALA A 1 254 ? -24.519 -11.228 27.817 1.00 45.59 254 ALA A N 1
ATOM 2009 C CA . ALA A 1 254 ? -24.717 -12.439 28.607 1.00 45.59 254 ALA A CA 1
ATOM 2010 C C . ALA A 1 254 ? -23.570 -13.458 28.462 1.00 45.59 254 ALA A C 1
ATOM 2012 O O . ALA A 1 254 ? -23.342 -14.201 29.407 1.00 45.59 254 ALA A O 1
ATOM 2013 N N . ASN A 1 255 ? -22.842 -13.469 27.331 1.00 40.28 255 ASN A N 1
ATOM 2014 C CA . ASN A 1 255 ? -21.786 -14.452 27.017 1.00 40.28 255 ASN A CA 1
ATOM 2015 C C . ASN A 1 255 ? -20.601 -13.861 26.208 1.00 40.28 255 ASN A C 1
ATOM 2017 O O . ASN A 1 255 ? -19.965 -14.554 25.415 1.00 40.28 255 ASN A O 1
ATOM 2021 N N . GLY A 1 256 ? -20.289 -12.577 26.410 1.00 43.03 256 GLY A N 1
ATOM 2022 C CA . GLY A 1 256 ? -19.342 -11.808 25.586 1.00 43.03 256 GLY A CA 1
ATOM 2023 C C . GLY A 1 256 ? -20.065 -10.751 24.755 1.00 43.03 256 GLY A C 1
ATOM 2024 O O . GLY A 1 256 ? -21.285 -10.754 24.702 1.00 43.03 256 GLY A O 1
ATOM 2025 N N . VAL A 1 257 ? -19.334 -9.808 24.156 1.00 41.19 257 VAL A N 1
ATOM 2026 C CA . VAL A 1 257 ? -19.939 -8.759 23.318 1.00 41.19 257 VAL A CA 1
ATOM 2027 C C . VAL A 1 257 ? -20.167 -9.313 21.912 1.00 41.19 257 VAL A C 1
ATOM 2029 O O . VAL A 1 257 ? -19.220 -9.704 21.232 1.00 41.19 257 VAL A O 1
ATOM 2032 N N . HIS A 1 258 ? -21.429 -9.341 21.492 1.00 47.91 258 HIS A N 1
ATOM 2033 C CA . HIS A 1 258 ? -21.860 -9.779 20.163 1.00 47.91 258 HIS A CA 1
ATOM 2034 C C . HIS A 1 258 ? -22.202 -8.562 19.298 1.00 47.91 258 HIS A C 1
ATOM 2036 O O . HIS A 1 258 ? -22.905 -7.676 19.775 1.00 47.91 258 HIS A O 1
ATOM 2042 N N . ILE A 1 259 ? -21.744 -8.526 18.043 1.00 49.94 259 ILE A N 1
ATOM 2043 C CA . ILE A 1 259 ? -21.973 -7.412 17.109 1.00 49.94 259 ILE A CA 1
ATOM 2044 C C . ILE A 1 259 ? -22.887 -7.870 15.970 1.00 49.94 259 ILE A C 1
ATOM 2046 O O . ILE A 1 259 ? -22.501 -8.725 15.177 1.00 49.94 259 ILE A O 1
ATOM 2050 N N . TYR A 1 260 ? -24.077 -7.275 15.851 1.00 49.00 260 TYR A N 1
ATOM 2051 C CA . TYR A 1 260 ? -25.061 -7.673 14.832 1.00 49.00 260 TYR A CA 1
ATOM 2052 C C . TYR A 1 260 ? -25.107 -6.735 13.612 1.00 49.00 260 TYR A C 1
ATOM 2054 O O . TYR A 1 260 ? -25.107 -7.211 12.476 1.00 49.00 260 TYR A O 1
ATOM 2062 N N . LYS A 1 261 ? -25.116 -5.407 13.803 1.00 52.75 261 LYS A N 1
ATOM 2063 C CA . LYS A 1 261 ? -25.102 -4.405 12.713 1.00 52.75 261 LYS A CA 1
ATOM 2064 C C . LYS A 1 261 ? -24.334 -3.159 13.138 1.00 52.75 261 LYS A C 1
ATOM 2066 O O . LYS A 1 261 ? -24.390 -2.824 14.314 1.00 52.75 261 LYS A O 1
ATOM 2071 N N . CYS A 1 262 ? -23.677 -2.469 12.208 1.00 57.72 262 CYS A N 1
ATOM 2072 C CA . CYS A 1 262 ? -23.126 -1.135 12.467 1.00 57.72 262 CYS A CA 1
ATOM 2073 C C . CYS A 1 262 ? -24.278 -0.105 12.532 1.00 57.72 262 CYS A C 1
ATOM 2075 O O . CYS A 1 262 ? -25.219 -0.193 11.740 1.00 57.72 262 CYS A O 1
ATOM 2077 N N . ILE A 1 263 ? -24.231 0.850 13.462 1.00 53.25 263 ILE A N 1
ATOM 2078 C CA . ILE A 1 263 ? -25.169 1.978 13.552 1.00 53.25 263 ILE A CA 1
ATOM 2079 C C . ILE A 1 263 ? -24.560 3.176 12.814 1.00 53.25 263 ILE A C 1
ATOM 2081 O O . ILE A 1 263 ? -23.477 3.636 13.166 1.00 53.25 263 ILE A O 1
ATOM 2085 N N . ASP A 1 264 ? -25.286 3.718 11.836 1.00 54.16 264 ASP A N 1
ATOM 2086 C CA . ASP A 1 264 ? -25.002 5.019 11.216 1.00 54.16 264 ASP A CA 1
ATOM 2087 C C . ASP A 1 264 ? -26.060 6.028 11.688 1.00 54.16 264 ASP A C 1
ATOM 2089 O O . ASP A 1 264 ? -27.193 5.973 11.218 1.00 54.16 264 ASP A O 1
ATOM 2093 N N . GLU A 1 265 ? -25.742 6.894 12.661 1.00 48.34 265 GLU A N 1
ATOM 2094 C CA . GLU A 1 265 ? -26.596 8.014 13.126 1.00 48.34 265 GLU A CA 1
ATOM 2095 C C . GLU A 1 265 ? -28.107 7.677 13.255 1.00 48.34 265 GLU A C 1
ATOM 2097 O O . GLU A 1 265 ? -28.987 8.430 12.834 1.00 48.34 265 GLU A O 1
ATOM 2102 N N . GLY A 1 266 ? -28.438 6.500 13.803 1.00 41.69 266 GLY A N 1
ATOM 2103 C CA . GLY A 1 266 ? -29.825 6.051 14.001 1.00 41.69 266 GLY A CA 1
ATOM 2104 C C . GLY A 1 266 ? -30.553 5.534 12.749 1.00 41.69 266 GLY A C 1
ATOM 2105 O O . GLY A 1 266 ? -31.707 5.118 12.840 1.00 41.69 266 GLY A O 1
ATOM 2106 N N . ARG A 1 267 ? -29.899 5.493 11.584 1.00 43.81 267 ARG A N 1
ATOM 2107 C CA . ARG A 1 267 ? -30.382 4.812 10.377 1.00 43.81 267 ARG A CA 1
ATOM 2108 C C . ARG A 1 267 ? -29.717 3.441 10.316 1.00 43.81 267 ARG A C 1
ATOM 2110 O O . ARG A 1 267 ? -28.546 3.321 9.984 1.00 43.81 267 ARG A O 1
ATOM 2117 N N . GLY A 1 268 ? -30.469 2.391 10.643 1.00 41.22 268 GLY A N 1
ATOM 2118 C CA . GLY A 1 268 ? -30.013 0.992 10.609 1.00 41.22 268 GLY A CA 1
ATOM 2119 C C . GLY A 1 268 ? -29.777 0.431 9.199 1.00 41.22 268 GLY A C 1
ATOM 2120 O O . GLY A 1 268 ? -30.159 -0.706 8.930 1.00 41.22 268 GLY A O 1
ATOM 2121 N N . LEU A 1 269 ? -29.207 1.232 8.299 1.00 40.44 269 LEU A N 1
ATOM 2122 C CA . LEU A 1 269 ? -28.854 0.866 6.937 1.00 40.44 269 LEU A CA 1
ATOM 2123 C C . LEU A 1 269 ? -27.331 0.790 6.863 1.00 40.44 269 LEU A C 1
ATOM 2125 O O . LEU A 1 269 ? -26.649 1.806 6.736 1.00 40.44 269 LEU A O 1
ATOM 2129 N N . ASP A 1 270 ? -26.813 -0.432 6.946 1.00 48.72 270 ASP A N 1
ATOM 2130 C CA . ASP A 1 270 ? -25.500 -0.774 6.408 1.00 48.72 270 ASP A CA 1
ATOM 2131 C C . ASP A 1 270 ? -25.510 -0.339 4.932 1.00 48.72 270 ASP A C 1
ATOM 2133 O O . ASP A 1 270 ? -26.141 -0.977 4.095 1.00 48.72 270 ASP A O 1
ATOM 2137 N N . ARG A 1 271 ? -24.940 0.834 4.612 1.00 45.81 271 ARG A N 1
ATOM 2138 C CA . ARG A 1 271 ? -25.148 1.498 3.303 1.00 45.81 271 ARG A CA 1
ATOM 2139 C C . ARG A 1 271 ? -24.562 0.739 2.113 1.00 45.81 271 ARG A C 1
ATOM 2141 O O . ARG A 1 271 ? -24.654 1.226 0.988 1.00 45.81 271 ARG A O 1
ATOM 2148 N N . LEU A 1 272 ? -23.943 -0.410 2.348 1.00 48.44 272 LEU A N 1
ATOM 2149 C CA . LEU A 1 272 ? -23.426 -1.258 1.294 1.00 48.44 272 LEU A CA 1
ATOM 2150 C C . LEU A 1 272 ? -23.996 -2.680 1.306 1.00 48.44 272 LEU A C 1
ATOM 2152 O O . LEU A 1 272 ? -23.661 -3.404 0.378 1.00 48.44 272 LEU A O 1
ATOM 2156 N N . ASP A 1 273 ? -24.766 -3.120 2.316 1.00 47.31 273 ASP A N 1
ATOM 2157 C CA . ASP A 1 273 ? -25.022 -4.561 2.574 1.00 47.31 273 ASP A CA 1
ATOM 2158 C C . ASP A 1 273 ? -23.735 -5.434 2.475 1.00 47.31 273 ASP A C 1
ATOM 2160 O O . ASP A 1 273 ? -23.787 -6.659 2.434 1.00 47.31 273 ASP A O 1
ATOM 2164 N N . ALA A 1 274 ? -22.551 -4.803 2.445 1.00 42.12 274 ALA A N 1
ATOM 2165 C CA . ALA A 1 274 ? -21.272 -5.390 2.050 1.00 42.12 274 ALA A CA 1
ATOM 2166 C C . ALA A 1 274 ? -20.372 -5.636 3.255 1.00 42.12 274 ALA A C 1
ATOM 2168 O O . ALA A 1 274 ? -19.232 -6.060 3.096 1.00 42.12 274 ALA A O 1
ATOM 2169 N N . GLY A 1 275 ? -20.902 -5.453 4.467 1.00 42.22 275 GLY A N 1
ATOM 2170 C CA . GLY A 1 275 ? -20.397 -6.119 5.660 1.00 42.22 275 GLY A CA 1
ATOM 2171 C C . GLY A 1 275 ? -20.680 -7.625 5.652 1.00 42.22 275 GLY A C 1
ATOM 2172 O O . GLY A 1 275 ? -20.833 -8.199 6.730 1.00 42.22 275 GLY A O 1
ATOM 2173 N N . LEU A 1 276 ? -20.784 -8.247 4.469 1.00 41.88 276 LEU A N 1
ATOM 2174 C CA . LEU A 1 276 ? -20.626 -9.682 4.324 1.00 41.88 276 LEU A CA 1
ATOM 2175 C C . LEU A 1 276 ? -19.257 -10.017 4.893 1.00 41.88 276 LEU A C 1
ATOM 2177 O O . LEU A 1 276 ? -18.246 -9.385 4.573 1.00 41.88 276 LEU A O 1
ATOM 2181 N N . LEU A 1 277 ? -19.248 -10.986 5.792 1.00 42.03 277 LEU A N 1
ATOM 2182 C CA . LEU A 1 277 ? -18.006 -11.537 6.275 1.00 42.03 277 LEU A CA 1
ATOM 2183 C C . LEU A 1 277 ? -17.227 -12.060 5.045 1.00 42.03 277 LEU A C 1
ATOM 2185 O O . LEU A 1 277 ? -17.877 -12.573 4.131 1.00 42.03 277 LEU A O 1
ATOM 2189 N N . PRO A 1 278 ? -15.882 -11.936 4.974 1.00 40.75 278 PRO A N 1
ATOM 2190 C CA . PRO A 1 278 ? -15.074 -12.242 3.778 1.00 40.75 278 PRO A CA 1
ATOM 2191 C C . PRO A 1 278 ? -15.229 -13.630 3.112 1.00 40.75 278 PRO A C 1
ATOM 2193 O O . PRO A 1 278 ? -14.488 -13.932 2.181 1.00 40.75 278 PRO A O 1
ATOM 2196 N N . HIS A 1 279 ? -16.169 -14.477 3.537 1.00 39.62 279 HIS A N 1
ATOM 2197 C CA . HIS A 1 279 ? -16.443 -15.807 2.996 1.00 39.62 279 HIS A CA 1
ATOM 2198 C C . HIS A 1 279 ? -17.936 -16.108 2.755 1.00 39.62 279 HIS A C 1
ATOM 2200 O O . HIS A 1 279 ? -18.262 -17.237 2.414 1.00 39.62 279 HIS A O 1
ATOM 2206 N N . ASP A 1 280 ? -18.847 -15.132 2.855 1.00 36.81 280 ASP A N 1
ATOM 2207 C CA . ASP A 1 280 ? -20.281 -15.354 2.565 1.00 36.81 280 ASP A CA 1
ATOM 2208 C C . ASP A 1 280 ? -20.616 -15.347 1.053 1.00 36.81 280 ASP A C 1
ATOM 2210 O O . ASP A 1 280 ? -21.770 -15.200 0.649 1.00 36.81 280 ASP A O 1
ATOM 2214 N N . GLY A 1 281 ? -19.608 -15.518 0.194 1.00 36.72 281 GLY A N 1
ATOM 2215 C CA . GLY A 1 281 ? -19.747 -15.614 -1.256 1.00 36.72 281 GLY A CA 1
ATOM 2216 C C . GLY A 1 281 ? -19.163 -16.918 -1.792 1.00 36.72 281 GLY A C 1
ATOM 2217 O O . GLY A 1 281 ? -18.014 -16.913 -2.219 1.00 36.72 281 GLY A O 1
ATOM 2218 N N . HIS A 1 282 ? -20.006 -17.957 -1.833 1.00 29.64 282 HIS A N 1
ATOM 2219 C CA . HIS A 1 282 ? -19.808 -19.281 -2.455 1.00 29.64 282 HIS A CA 1
ATOM 2220 C C . HIS A 1 282 ? -18.872 -20.281 -1.763 1.00 29.64 282 HIS A C 1
ATOM 2222 O O . HIS A 1 282 ? -17.678 -19.985 -1.552 1.00 29.64 282 HIS A O 1
#

pLDDT: mean 71.79, std 17.13, range [26.09, 93.75]

Sequence (282 aa):
MRSPDYTRLAQQLPALYQEDATSFAQVDAFLGLADELDHAYLERLEDLALTAGPDAMLRWPAELPLDAGKDAVLASYAEAYDVVAEWLGFAFPPGWTATEPGLAKRRTVLAAMTRLWRRRGTPRGFLDWFCRYFDMPAAARPLLVEHFKAPGAQLVAEPYTATLFVPSTADFEEFRRRREAVEFVNWYAPAHVWIRVCFVSPKLFEEIGILASPPVLSQKPTEQDLKAYAEAVATHQKDLNALLCSVVSVVSHANGVHIYKCIDEGRGLDRLDAGLLPHDGH

Secondary structure (DSSP, 8-state):
---TTPPPGGGGS-GGGGSSHHHHHHHHHHHHHHHHHHHHHHHHHHTHHHHSSTTGGGS--TTS-TT--HHHHHHHHHHHHHHHHHHTT----TTS-SSHHHHHHHHHHHHHHHHHHHHTTSHHHHHHHHHHHHT--GGGPPEEEPPPPPP----SSPPP--EEEE--SGGGGSHHHHHHHHHHHHHHS-TTS-EEE----THHHHT-HHHH------SS--HHHHHHHHHHHHHHHHHHHHHHHHHBS----SSS-----B-BTTB---TTS----TT---

Radius of gyration: 29.52 Å; chains: 1; bounding box: 80×41×86 Å

Foldseek 3Di:
DQPPPDDQPLNVDPCVLVPDVVSSVVVSVVSVVVRVVVRVVVVVVVCCVCCLALNNLVDFHPPDDPPDDPVVRLVSLVVSLCVLCVVLVHDQPPVLDSDPVSSVLSSVCRVCSVVLVVCLLDPVSVQVNLCSNVVHDPVQGWDWAWFDDDDDDDDDDDFDGETETERLDPVCVDPVVVVVSLVSCLVRHNPVHFYFYFYEDNVLVVPDPLVVCQQDQDPDHDPVSVVVSVVSNVVSVVVVVVSVVQQAPDFDPPRGGGGDAGDYPNPRDPVVVSSPGSPPPD